Protein AF-A0A7C5DCM6-F1 (afdb_monomer_lite)

Secondary structure (DSSP, 8-state):
---THHHHTSTT-EEEEEETTEEEEEEEEEEEEEE-TT--EEEEEEEEETTS--EEEEEEEE-TT--EEEEEEEEEEEEE--HHHHHHTT-EEBTB--S-TTSSTTSS-EE---TTPPEEEEEEEE-GGG--S-SGGGTEEE-TTS-EEEEEEEE--EEE--TTSPPEEEEEEE-TTSEEEEEEEE---SSS--EEEEEEEEEE-GGGEEEEEETTEEEEEEE---------

pLDDT: mean 70.13, std 15.79, range [35.34, 91.75]

Foldseek 3Di:
DDDCVVAVPDQAAWEWEQDPNDIWIWGFPDKDWDADPQRKIKIKTWTATPVRPFTKIWIWIAGPVRDIWIKIKGFDDKFFDDPVVQVVQQKDFDLDDPVDPPPDSPPAFAWDDDPPKDWDKDKDWDDPVPADPCNVVVQWDADPVGTIITIMTGTQADFDDGPPDDTWRWIWGADPVQKIKIKTWDPPDPDDTIMITIITMGIQDPVQWDFDDDVVHTYTYGYDDDDDDRDD

Structure (mmCIF, N/CA/C/O backbone):
data_AF-A0A7C5DCM6-F1
#
_entry.id   AF-A0A7C5DCM6-F1
#
loop_
_atom_site.group_PDB
_atom_site.id
_atom_site.type_symbol
_atom_site.label_atom_id
_atom_site.label_alt_id
_atom_site.label_comp_id
_atom_site.label_asym_id
_atom_site.label_entity_id
_atom_site.label_seq_id
_atom_site.pdbx_PDB_ins_code
_atom_site.Cartn_x
_atom_site.Cartn_y
_atom_site.Cartn_z
_atom_site.occupancy
_atom_site.B_iso_or_equiv
_atom_site.auth_seq_id
_atom_site.auth_comp_id
_atom_site.auth_asym_id
_atom_site.auth_atom_id
_atom_site.pdbx_PDB_model_num
ATOM 1 N N . MET A 1 1 ? -26.415 -3.438 19.690 1.00 35.62 1 MET A N 1
ATOM 2 C CA . MET A 1 1 ? -25.009 -3.800 19.407 1.00 35.62 1 MET A CA 1
ATOM 3 C C . MET A 1 1 ? -24.319 -2.517 18.954 1.00 35.62 1 MET A C 1
ATOM 5 O O . MET A 1 1 ? -24.823 -1.900 18.026 1.00 35.62 1 MET A O 1
ATOM 9 N N . TYR A 1 2 ? -23.319 -2.015 19.686 1.00 39.25 2 TYR A N 1
ATOM 10 C CA . TYR A 1 2 ? -22.695 -0.717 19.384 1.00 39.25 2 TYR A CA 1
ATOM 11 C C . TYR A 1 2 ? -21.850 -0.814 18.111 1.00 39.25 2 TYR A C 1
ATOM 13 O O . TYR A 1 2 ? -21.078 -1.757 17.980 1.00 39.25 2 TYR A O 1
ATOM 21 N N . ASP A 1 3 ? -22.002 0.151 17.200 1.00 47.22 3 ASP A N 1
ATOM 22 C CA . ASP A 1 3 ? -21.189 0.258 15.988 1.00 47.22 3 ASP A CA 1
ATOM 23 C C . ASP A 1 3 ? -19.863 0.966 16.327 1.00 47.22 3 ASP A C 1
ATOM 25 O O . ASP A 1 3 ? -19.871 2.185 16.544 1.00 47.22 3 ASP A O 1
ATOM 29 N N . PRO A 1 4 ? -18.720 0.254 16.393 1.00 45.78 4 PRO A N 1
ATOM 30 C CA . PRO A 1 4 ? -17.418 0.883 16.605 1.00 45.78 4 PRO A CA 1
ATOM 31 C C . PRO A 1 4 ? -17.088 1.941 15.532 1.00 45.78 4 PRO A C 1
ATOM 33 O O . PRO A 1 4 ? -16.234 2.795 15.767 1.00 45.78 4 PRO A O 1
ATOM 36 N N . LEU A 1 5 ? -17.805 1.987 14.397 1.00 46.25 5 LEU A N 1
ATOM 37 C CA . LEU A 1 5 ? -17.626 3.021 13.373 1.00 46.25 5 LEU A CA 1
ATOM 38 C C . LEU A 1 5 ? -18.246 4.380 13.675 1.00 46.25 5 LEU A C 1
ATOM 40 O O . LEU A 1 5 ? -17.792 5.375 13.104 1.00 46.25 5 LEU A O 1
ATOM 44 N N . GLY A 1 6 ? -19.233 4.466 14.573 1.00 49.69 6 GLY A N 1
ATOM 45 C CA . GLY A 1 6 ? -19.720 5.772 15.034 1.00 49.69 6 GLY A CA 1
ATOM 46 C C . GLY A 1 6 ? -18.595 6.607 15.663 1.00 49.69 6 GLY A C 1
ATOM 47 O O . GLY A 1 6 ? -18.654 7.831 15.661 1.00 49.69 6 GLY A O 1
ATOM 48 N N . LEU A 1 7 ? -17.548 5.929 16.146 1.00 46.78 7 LEU A N 1
ATOM 49 C CA . LEU A 1 7 ? -16.341 6.507 16.730 1.00 46.78 7 LEU A CA 1
ATOM 50 C C . LEU A 1 7 ? -15.216 6.741 15.727 1.00 46.78 7 LEU A C 1
ATOM 52 O O . LEU A 1 7 ? -14.499 7.730 15.826 1.00 46.78 7 LEU A O 1
ATOM 56 N N . ILE A 1 8 ? -15.072 5.841 14.756 1.00 50.75 8 ILE A N 1
ATOM 57 C CA . ILE A 1 8 ? -14.008 5.898 13.749 1.00 50.75 8 ILE A CA 1
ATOM 58 C C . ILE A 1 8 ? -14.270 7.055 12.767 1.00 50.75 8 ILE A C 1
ATOM 60 O O . ILE A 1 8 ? -13.341 7.747 12.367 1.00 50.75 8 ILE A O 1
ATOM 64 N N . ARG A 1 9 ? -15.532 7.400 12.471 1.00 50.25 9 ARG A N 1
ATOM 65 C CA . ARG A 1 9 ? -15.880 8.576 11.639 1.00 50.25 9 ARG A CA 1
ATOM 66 C C . ARG A 1 9 ? -15.619 9.939 12.295 1.00 50.25 9 ARG A C 1
ATOM 68 O O . ARG A 1 9 ? -15.764 10.965 11.631 1.00 50.25 9 ARG A O 1
ATOM 75 N N . ASP A 1 10 ? -15.260 9.974 13.574 1.00 53.88 10 ASP A N 1
ATOM 76 C CA . ASP A 1 10 ? -15.015 11.215 14.300 1.00 53.88 10 ASP A CA 1
ATOM 77 C C . ASP A 1 10 ? -13.555 11.669 14.110 1.00 53.88 10 ASP A C 1
ATOM 79 O O . ASP A 1 10 ? -12.616 10.878 14.215 1.00 53.88 10 ASP A O 1
ATOM 83 N N . LYS A 1 11 ? -13.328 12.979 13.935 1.00 54.69 11 LYS A N 1
ATOM 84 C CA . LYS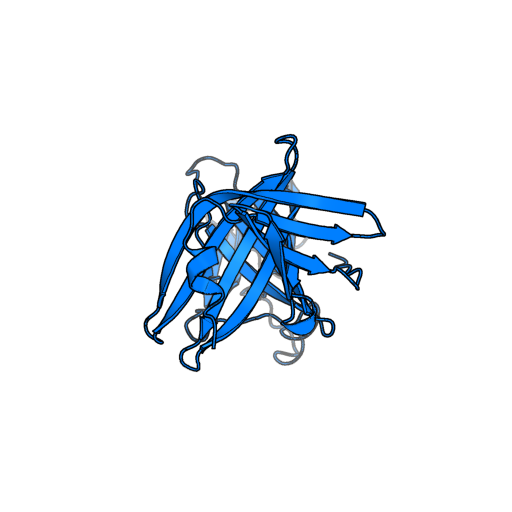 A 1 11 ? -11.984 13.610 13.922 1.00 54.69 11 LYS A CA 1
ATOM 85 C C . LYS A 1 11 ? -11.237 13.459 15.263 1.00 54.69 11 LYS A C 1
ATOM 87 O O . LYS A 1 11 ? -10.188 14.062 15.477 1.00 54.69 11 LYS A O 1
ATOM 92 N N . ARG A 1 12 ? -11.817 12.707 16.197 1.00 61.91 12 ARG A N 1
ATOM 93 C CA . ARG A 1 12 ? -11.358 12.442 17.557 1.00 61.91 12 ARG A CA 1
ATOM 94 C C . ARG A 1 12 ? -10.868 11.008 17.744 1.00 61.91 12 ARG A C 1
ATOM 96 O O . ARG A 1 12 ? -10.628 10.627 18.888 1.00 61.91 12 ARG A O 1
ATOM 103 N N . LEU A 1 13 ? -10.719 10.231 16.665 1.00 70.38 13 LEU A N 1
ATOM 104 C CA . LEU A 1 13 ? -10.113 8.906 16.745 1.00 70.38 13 LEU A CA 1
ATOM 105 C C . LEU A 1 13 ? -8.742 9.007 17.425 1.00 70.38 13 LEU A C 1
ATOM 107 O O . LEU A 1 13 ? -7.852 9.740 16.983 1.00 70.38 13 LEU A O 1
ATOM 111 N N . MET A 1 14 ? -8.602 8.254 18.510 1.00 69.88 14 MET A N 1
ATOM 112 C CA . MET A 1 14 ? -7.337 8.016 19.183 1.00 69.88 14 MET A CA 1
ATOM 113 C C . MET A 1 14 ? -7.108 6.515 19.232 1.00 69.88 14 MET A C 1
ATOM 115 O O . MET A 1 14 ? -7.977 5.767 19.693 1.00 69.88 14 MET A O 1
ATOM 119 N N . LEU A 1 15 ? -5.940 6.110 18.753 1.00 75.44 15 LEU A N 1
ATOM 120 C CA . LEU A 1 15 ? -5.483 4.734 18.748 1.00 75.44 15 LEU A CA 1
ATOM 121 C C . LEU A 1 15 ? -4.367 4.605 19.775 1.00 75.44 15 LEU A C 1
ATOM 123 O O . LEU A 1 15 ? -3.363 5.306 19.694 1.00 75.44 15 LEU A O 1
ATOM 127 N N . LYS A 1 16 ? -4.540 3.718 20.749 1.00 76.44 16 LYS A N 1
ATOM 128 C CA . LYS A 1 16 ? -3.482 3.381 21.702 1.00 76.44 16 LYS A CA 1
ATOM 129 C C . LYS A 1 16 ? -2.899 2.027 21.322 1.00 76.44 16 LYS A C 1
ATOM 131 O O . LYS A 1 16 ? -3.617 1.030 21.382 1.00 76.44 16 LYS A O 1
ATOM 136 N N . LEU A 1 17 ? -1.626 2.019 20.946 1.00 72.81 17 LEU A N 1
ATOM 137 C CA . LEU A 1 17 ? -0.862 0.835 20.578 1.00 72.81 17 LEU A CA 1
ATOM 138 C C . LEU A 1 17 ? 0.096 0.479 21.713 1.00 72.81 17 LEU A C 1
ATOM 140 O O . LEU A 1 17 ? 0.910 1.300 22.131 1.00 72.81 17 LEU A O 1
ATOM 144 N N . CYS A 1 18 ? -0.005 -0.742 22.234 1.00 66.38 18 CYS A N 1
ATOM 145 C CA . CYS A 1 18 ? 0.891 -1.227 23.286 1.00 66.38 18 CYS A CA 1
ATOM 146 C C . CYS A 1 18 ? 1.937 -2.173 22.693 1.00 66.38 18 CYS A C 1
ATOM 148 O O . CYS A 1 18 ? 1.557 -3.291 22.370 1.00 66.38 18 CYS A O 1
ATOM 150 N N . ARG A 1 19 ? 3.209 -1.768 22.568 1.00 65.31 19 ARG A N 1
ATOM 151 C CA . ARG A 1 19 ? 4.315 -2.546 21.971 1.00 65.31 19 ARG A CA 1
ATOM 152 C C . ARG A 1 19 ? 5.425 -2.750 23.003 1.00 65.31 19 ARG A C 1
ATOM 154 O O . ARG A 1 19 ? 5.878 -1.789 23.601 1.00 65.31 19 ARG A O 1
ATOM 161 N N . ARG A 1 20 ? 5.876 -3.995 23.218 1.00 64.69 20 ARG A N 1
ATOM 162 C CA . ARG A 1 20 ? 7.005 -4.326 24.126 1.00 64.69 20 ARG A CA 1
ATOM 163 C C . ARG A 1 20 ? 6.887 -3.744 25.551 1.00 64.69 20 ARG A C 1
ATOM 165 O O . ARG A 1 20 ? 7.888 -3.475 26.199 1.00 64.69 20 ARG A O 1
ATOM 172 N N . GLY A 1 21 ? 5.664 -3.565 26.051 1.00 65.31 21 GLY A N 1
ATOM 173 C CA . GLY A 1 21 ? 5.406 -2.957 27.364 1.00 65.31 21 GLY A CA 1
ATOM 174 C C . GLY A 1 21 ? 5.306 -1.427 27.350 1.00 65.31 21 GLY A C 1
ATOM 175 O O . GLY A 1 21 ? 4.847 -0.848 28.331 1.00 65.31 21 GLY A O 1
ATOM 176 N N . GLU A 1 22 ? 5.632 -0.780 26.233 1.00 70.88 22 GLU A N 1
ATOM 177 C CA . GLU A 1 22 ? 5.428 0.648 26.016 1.00 70.88 22 GLU A CA 1
ATOM 178 C C . GLU A 1 22 ? 4.070 0.908 25.366 1.00 70.88 22 GLU A C 1
ATOM 180 O O . GLU A 1 22 ? 3.509 0.079 24.647 1.00 70.88 22 GLU A O 1
ATOM 185 N N . SER A 1 23 ? 3.497 2.068 25.662 1.00 74.06 23 SER A N 1
ATOM 186 C CA . SER A 1 23 ? 2.180 2.458 25.183 1.00 74.06 23 SER A CA 1
ATOM 187 C C . SER A 1 23 ? 2.282 3.762 24.410 1.00 74.06 23 SER A C 1
ATOM 189 O O . SER A 1 23 ? 2.394 4.829 25.012 1.00 74.06 23 SER A O 1
ATOM 191 N N . HIS A 1 24 ? 2.093 3.686 23.101 1.00 79.69 24 HIS A N 1
ATOM 192 C CA . HIS A 1 24 ? 2.054 4.843 22.220 1.00 79.69 24 HIS A CA 1
ATOM 193 C C . HIS A 1 24 ? 0.603 5.216 21.935 1.00 79.69 24 HIS A C 1
ATOM 195 O O . HIS A 1 24 ? -0.237 4.360 21.654 1.00 79.69 24 HIS A O 1
ATOM 201 N N . THR A 1 25 ? 0.282 6.501 22.049 1.00 82.31 25 THR A N 1
ATOM 202 C CA . THR A 1 25 ? -1.051 7.012 21.715 1.00 82.31 25 THR A CA 1
ATOM 203 C C . THR A 1 25 ? -0.945 7.876 20.477 1.00 82.31 25 THR A C 1
ATOM 205 O O . THR A 1 25 ? -0.226 8.871 20.479 1.00 82.31 25 THR A O 1
ATOM 208 N N . TYR A 1 26 ? -1.715 7.518 19.463 1.00 84.25 26 TYR A N 1
ATOM 209 C CA . TYR A 1 26 ? -1.811 8.230 18.207 1.00 84.25 26 TYR A CA 1
ATOM 210 C C . TYR A 1 26 ? -3.167 8.909 18.091 1.00 84.25 26 TYR A C 1
ATOM 212 O O . TYR A 1 26 ? -4.194 8.389 18.538 1.00 84.25 26 TYR A O 1
ATOM 220 N N . LYS A 1 27 ? -3.175 10.077 17.464 1.00 84.81 27 LYS A N 1
ATOM 221 C CA . LYS A 1 27 ? -4.366 10.859 17.166 1.00 84.81 27 LYS A CA 1
ATOM 222 C C . LYS A 1 27 ? -4.510 10.982 15.657 1.00 84.81 27 LYS A C 1
ATOM 224 O O . LYS A 1 27 ? -3.545 11.280 14.961 1.00 84.81 27 LYS A O 1
ATOM 229 N N . ALA A 1 28 ? -5.729 10.811 15.157 1.00 83.94 28 ALA A N 1
ATOM 230 C CA . ALA A 1 28 ? -6.003 11.057 13.750 1.00 83.94 28 ALA A CA 1
ATOM 231 C C . ALA A 1 28 ? -5.769 12.532 13.391 1.00 83.94 28 ALA A C 1
ATOM 233 O O . ALA A 1 28 ? -6.385 13.432 13.971 1.00 83.94 28 ALA A O 1
ATOM 234 N N . VAL A 1 29 ? -4.900 12.764 12.406 1.00 86.12 29 VAL A N 1
ATOM 235 C CA . VAL A 1 29 ? -4.637 14.091 11.823 1.00 86.12 29 VAL A CA 1
ATOM 236 C C . VAL A 1 29 ? -5.365 14.288 10.495 1.00 86.12 29 VAL A C 1
ATOM 238 O O . VAL A 1 29 ? -5.603 15.422 10.076 1.00 86.12 29 VAL A O 1
ATOM 241 N N . GLY A 1 30 ? -5.833 13.197 9.888 1.00 83.56 30 GLY A N 1
ATOM 242 C CA . GLY A 1 30 ? -6.846 13.232 8.846 1.00 83.56 30 GLY A CA 1
ATOM 243 C C . GLY A 1 30 ? -7.246 11.847 8.363 1.00 83.56 30 GLY A C 1
ATOM 244 O O . GLY A 1 30 ? -6.780 10.837 8.882 1.00 83.56 30 GLY A O 1
ATOM 245 N N . HIS A 1 31 ? -8.170 11.812 7.406 1.00 85.81 31 HIS A N 1
ATOM 246 C CA . HIS A 1 31 ? -8.682 10.566 6.852 1.00 85.81 31 HIS A CA 1
ATOM 247 C C . HIS A 1 31 ? -9.121 10.709 5.394 1.00 85.81 31 HIS A C 1
ATOM 249 O O . HIS A 1 31 ? -9.332 11.821 4.894 1.00 85.81 31 HIS A O 1
ATOM 255 N N . THR A 1 32 ? -9.278 9.568 4.733 1.00 85.25 32 THR A N 1
ATOM 256 C CA . THR A 1 32 ? -9.945 9.398 3.442 1.00 85.25 32 THR A CA 1
ATOM 257 C C . THR A 1 32 ? -11.000 8.300 3.568 1.00 85.25 32 THR A C 1
ATOM 259 O O . THR A 1 32 ? -10.900 7.404 4.407 1.00 85.25 32 THR A O 1
ATOM 262 N N . PHE A 1 33 ? -12.046 8.390 2.751 1.00 85.31 33 PHE A N 1
ATOM 263 C CA . PHE A 1 33 ? -13.129 7.415 2.714 1.00 85.31 33 PHE A CA 1
ATOM 264 C C . PHE A 1 33 ? -13.351 6.968 1.274 1.00 85.31 33 PHE A C 1
ATOM 266 O O . PHE A 1 33 ? -13.384 7.793 0.359 1.00 85.31 33 PHE A O 1
ATOM 273 N N . THR A 1 34 ? -13.503 5.665 1.075 1.00 84.25 34 THR A N 1
ATOM 274 C CA . THR A 1 34 ? -13.781 5.064 -0.228 1.00 84.25 34 THR A CA 1
ATOM 275 C C . THR A 1 34 ? -14.802 3.947 -0.050 1.00 84.25 34 THR A C 1
ATOM 277 O O . THR A 1 34 ? -14.838 3.268 0.974 1.00 84.25 34 THR A O 1
ATOM 280 N N . THR A 1 35 ? -15.678 3.768 -1.028 1.00 81.88 35 THR A N 1
ATOM 281 C CA . THR A 1 35 ? -16.575 2.611 -1.108 1.00 81.88 35 THR A CA 1
ATOM 282 C C . THR A 1 35 ? -16.396 2.018 -2.489 1.00 81.88 35 THR A C 1
ATOM 284 O O . THR A 1 35 ? -16.439 2.767 -3.465 1.00 81.88 35 THR A O 1
ATOM 287 N N . ASP A 1 36 ? -16.127 0.720 -2.563 1.00 78.00 36 ASP A N 1
ATOM 288 C CA . ASP A 1 36 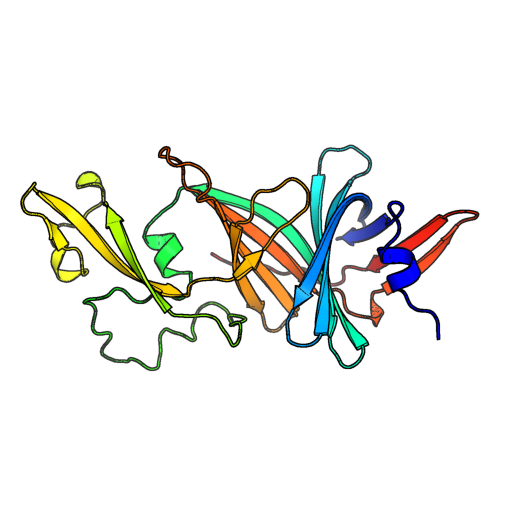? -15.997 0.036 -3.847 1.00 78.00 36 ASP A CA 1
ATOM 289 C C . ASP A 1 36 ? -17.342 -0.527 -4.339 1.00 78.00 36 ASP A C 1
ATOM 291 O O . ASP A 1 36 ? -18.382 -0.411 -3.682 1.00 78.00 36 ASP A O 1
ATOM 295 N N . SER A 1 37 ? -17.319 -1.121 -5.531 1.00 71.75 37 SER A N 1
ATOM 296 C CA . SER A 1 37 ? -18.483 -1.715 -6.195 1.00 71.75 37 SER A CA 1
ATOM 297 C C . SER A 1 37 ? -19.107 -2.880 -5.418 1.00 71.75 37 SER A C 1
ATOM 299 O O . SER A 1 37 ? -20.292 -3.154 -5.595 1.00 71.75 37 SER A O 1
ATOM 301 N N . SER A 1 38 ? -18.356 -3.527 -4.520 1.00 75.56 38 SER A N 1
ATOM 302 C CA . SER A 1 38 ? -18.833 -4.628 -3.671 1.00 75.56 38 SER A CA 1
ATOM 303 C C . SER A 1 38 ? -19.550 -4.145 -2.401 1.00 75.56 38 SER A C 1
ATOM 305 O O . SER A 1 38 ? -19.908 -4.941 -1.535 1.00 75.56 38 SER A O 1
ATOM 307 N N . SER A 1 39 ? -19.777 -2.830 -2.274 1.00 78.25 39 SER A N 1
ATOM 308 C CA . SER A 1 39 ? -20.236 -2.170 -1.043 1.00 78.25 39 SER A CA 1
ATOM 309 C C . SER A 1 39 ? -19.260 -2.292 0.132 1.00 78.25 39 SER A C 1
ATOM 311 O O . SER A 1 39 ? -19.623 -1.945 1.262 1.00 78.25 39 SER A O 1
ATOM 313 N N . THR A 1 40 ? -18.018 -2.712 -0.122 1.00 83.19 40 THR A N 1
ATOM 314 C CA . THR A 1 40 ? -16.959 -2.697 0.883 1.00 83.19 40 THR A CA 1
ATOM 315 C C . THR A 1 40 ? -16.578 -1.250 1.156 1.00 83.19 40 THR A C 1
ATOM 317 O O . THR A 1 40 ? -16.293 -0.458 0.252 1.00 83.19 40 THR A O 1
ATOM 320 N N . ARG A 1 41 ? -16.618 -0.873 2.435 1.00 85.94 41 ARG A N 1
ATOM 321 C CA . ARG A 1 41 ? -16.313 0.485 2.893 1.00 85.94 41 ARG A CA 1
ATOM 322 C C . ARG A 1 41 ? -14.916 0.504 3.472 1.00 85.94 41 ARG A C 1
ATOM 324 O O . ARG A 1 41 ? -14.631 -0.219 4.421 1.00 85.94 41 ARG A O 1
ATOM 331 N N . ILE A 1 42 ? -14.077 1.379 2.942 1.00 87.31 42 ILE A N 1
ATOM 332 C CA . ILE A 1 42 ? -12.690 1.527 3.361 1.00 87.31 42 ILE A CA 1
ATOM 333 C C . ILE A 1 42 ? -12.513 2.935 3.911 1.00 87.31 42 ILE A C 1
ATOM 335 O O . ILE A 1 42 ? -12.836 3.923 3.249 1.00 87.31 42 ILE A O 1
ATOM 339 N N . THR A 1 43 ? -12.001 3.034 5.133 1.00 86.94 43 THR A N 1
ATOM 340 C CA . THR A 1 43 ? -11.616 4.314 5.731 1.00 86.94 43 THR A CA 1
ATOM 341 C C . THR A 1 43 ? -10.155 4.250 6.128 1.00 86.94 43 THR A C 1
ATOM 343 O O . THR A 1 43 ? -9.751 3.321 6.822 1.00 86.94 43 THR A O 1
ATOM 346 N N . ARG A 1 44 ? -9.362 5.217 5.671 1.00 89.06 44 ARG A N 1
ATOM 347 C CA . ARG A 1 44 ? -7.926 5.283 5.948 1.00 89.06 44 ARG A CA 1
ATOM 348 C C . ARG A 1 44 ? -7.619 6.530 6.749 1.00 89.06 44 ARG A C 1
ATOM 350 O O . ARG A 1 44 ? -8.135 7.595 6.415 1.00 89.06 44 ARG A O 1
ATOM 357 N N . TYR A 1 45 ? -6.794 6.407 7.774 1.00 87.31 45 TYR A N 1
ATOM 358 C CA . TYR A 1 45 ? -6.399 7.491 8.662 1.00 87.31 45 TYR A CA 1
ATOM 359 C C . TYR A 1 45 ? -4.892 7.625 8.669 1.00 87.31 45 TYR A C 1
ATOM 361 O O . TYR A 1 45 ? -4.213 6.625 8.867 1.00 87.31 45 TYR A O 1
ATOM 369 N N . SER A 1 46 ? -4.422 8.865 8.600 1.00 90.06 46 SER A N 1
ATOM 370 C CA . SER A 1 46 ? -3.057 9.191 9.001 1.00 90.06 46 SER A CA 1
ATOM 371 C C . SER A 1 46 ? -3.109 9.575 10.475 1.00 90.06 46 SER A C 1
ATOM 373 O O . SER A 1 46 ? -3.878 10.465 10.879 1.00 90.06 46 SER A O 1
ATOM 375 N N . LEU A 1 47 ? -2.367 8.839 11.295 1.00 88.44 47 LEU A N 1
ATOM 376 C CA . LEU A 1 47 ? -2.324 8.998 12.738 1.00 88.44 47 LEU A CA 1
ATOM 377 C C . LEU A 1 47 ? -0.944 9.499 13.143 1.00 88.44 47 LEU A C 1
ATOM 379 O O . LEU A 1 47 ? 0.063 8.945 12.723 1.00 88.44 47 LEU A O 1
ATOM 383 N N . GLN A 1 48 ? -0.910 10.507 14.003 1.00 89.56 48 GLN A N 1
ATOM 384 C CA . GLN A 1 48 ? 0.326 11.076 14.522 1.00 89.56 48 GLN A CA 1
ATOM 385 C C . GLN A 1 48 ? 0.404 10.831 16.026 1.00 89.56 48 GLN A C 1
ATOM 387 O O . GLN A 1 48 ? -0.620 10.909 16.717 1.00 89.56 48 GLN A O 1
ATOM 392 N N . ASP A 1 49 ? 1.585 10.500 16.538 1.00 87.75 49 ASP A N 1
ATOM 393 C CA . ASP A 1 49 ? 1.794 10.378 17.978 1.00 87.75 49 ASP A CA 1
ATOM 394 C C . ASP A 1 49 ? 1.632 11.732 18.703 1.00 87.75 49 ASP A C 1
ATOM 396 O O . ASP A 1 49 ? 1.417 12.784 18.097 1.00 87.75 49 ASP A O 1
ATOM 400 N N . GLN A 1 50 ? 1.670 11.714 20.037 1.00 80.44 50 GLN A N 1
ATOM 401 C CA . GLN A 1 50 ? 1.471 12.931 20.837 1.00 80.44 50 GLN A CA 1
ATOM 402 C C . GLN A 1 50 ? 2.589 13.967 20.668 1.00 80.44 50 GLN A C 1
ATOM 404 O O . GLN A 1 50 ? 2.334 15.152 20.886 1.00 80.44 50 GLN A O 1
ATOM 409 N N . ASN A 1 51 ? 3.788 13.528 20.282 1.00 82.94 51 ASN A N 1
ATOM 410 C CA . ASN A 1 51 ? 4.960 14.388 20.134 1.00 82.94 51 ASN A CA 1
ATOM 411 C C . ASN A 1 51 ? 5.086 14.956 18.713 1.00 82.94 51 ASN A C 1
ATOM 413 O O . ASN A 1 51 ? 5.824 15.913 18.499 1.00 82.94 51 ASN A O 1
ATOM 417 N N . GLY A 1 52 ? 4.337 14.412 17.752 1.00 81.25 52 GLY A N 1
ATOM 418 C CA . GLY A 1 52 ? 4.408 14.794 16.350 1.00 81.25 52 GLY A CA 1
ATOM 419 C C . GLY A 1 52 ? 5.505 14.079 15.558 1.00 81.25 52 GLY A C 1
ATOM 420 O O . GLY A 1 52 ? 5.658 14.363 14.372 1.00 81.25 52 GLY A O 1
ATOM 421 N N . GLU A 1 53 ? 6.257 13.183 16.195 1.00 83.12 53 GLU A N 1
ATOM 422 C CA . GLU A 1 53 ? 7.491 12.600 15.659 1.00 83.12 53 GLU A CA 1
ATOM 423 C C . GLU A 1 53 ? 7.216 11.375 14.791 1.00 83.12 53 GLU A C 1
ATOM 425 O O . GLU A 1 53 ? 7.884 11.176 13.780 1.00 83.12 53 GLU A O 1
ATOM 430 N N . ASN A 1 54 ? 6.205 10.582 15.155 1.00 84.25 54 ASN A N 1
ATOM 431 C CA . ASN A 1 54 ? 5.874 9.348 14.454 1.00 84.25 54 ASN A CA 1
ATOM 432 C C . ASN A 1 54 ? 4.502 9.438 13.788 1.00 84.25 54 ASN A C 1
ATOM 434 O O . ASN A 1 54 ? 3.500 9.780 14.426 1.00 84.25 54 ASN A O 1
ATOM 438 N N . GLU A 1 55 ? 4.459 9.063 12.511 1.00 88.88 55 GLU A N 1
ATOM 439 C CA . GLU A 1 55 ? 3.236 8.924 11.728 1.00 88.88 55 GLU A CA 1
ATOM 440 C C . GLU A 1 55 ? 3.033 7.457 11.350 1.00 88.88 55 GLU A C 1
ATOM 442 O O . GLU A 1 55 ? 3.943 6.795 10.852 1.00 88.88 55 GLU A O 1
ATOM 447 N N . ILE A 1 56 ? 1.824 6.955 11.582 1.00 90.62 56 ILE A N 1
ATOM 448 C CA . ILE A 1 56 ? 1.395 5.635 11.128 1.00 90.62 56 ILE A CA 1
ATOM 449 C C . ILE A 1 56 ? 0.108 5.772 10.330 1.00 90.62 56 ILE A C 1
ATOM 451 O O . ILE A 1 56 ? -0.719 6.653 10.583 1.00 90.62 56 ILE A O 1
ATOM 455 N N . GLU A 1 57 ? -0.096 4.852 9.403 1.00 91.75 57 GLU A N 1
ATOM 456 C CA . GLU A 1 57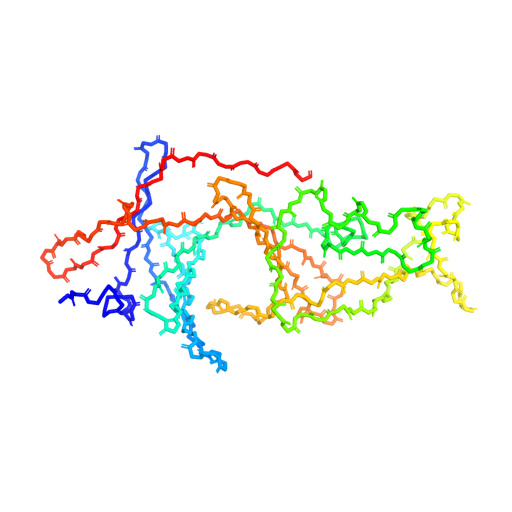 ? -1.342 4.749 8.661 1.00 91.75 57 GLU A CA 1
ATOM 457 C C . GLU A 1 57 ? -2.238 3.673 9.279 1.00 91.75 57 GLU A C 1
ATOM 459 O O . GLU A 1 57 ? -1.772 2.635 9.746 1.00 91.75 57 GLU A O 1
ATOM 464 N N . LEU A 1 58 ? -3.547 3.908 9.286 1.00 88.88 58 LEU A N 1
ATOM 465 C CA . LEU A 1 58 ? -4.557 2.960 9.750 1.00 88.88 58 LEU A CA 1
ATOM 466 C C . LEU A 1 58 ? -5.604 2.771 8.657 1.00 88.88 58 LEU A C 1
ATOM 468 O O . LEU A 1 58 ? -6.280 3.721 8.273 1.00 88.88 58 LEU A O 1
ATOM 472 N N . GLU A 1 59 ? -5.798 1.540 8.203 1.00 89.38 59 GLU A N 1
ATOM 473 C CA . GLU A 1 59 ? -6.860 1.151 7.283 1.00 89.38 59 GLU A CA 1
ATOM 474 C C . GLU A 1 59 ? -7.934 0.354 8.028 1.00 89.38 59 GLU A C 1
ATOM 476 O O . GLU A 1 59 ? -7.653 -0.619 8.724 1.00 89.38 59 GLU A O 1
ATOM 481 N N . VAL A 1 60 ? -9.187 0.779 7.878 1.00 87.12 60 VAL A N 1
ATOM 482 C CA . VAL A 1 60 ? -10.370 0.100 8.404 1.00 87.12 60 VAL A CA 1
ATOM 483 C C . VAL A 1 60 ? -11.240 -0.299 7.221 1.00 87.12 60 VAL A C 1
ATOM 485 O O . VAL A 1 60 ? -11.853 0.556 6.574 1.00 87.12 60 VAL A O 1
ATOM 488 N N . VAL A 1 61 ? -11.297 -1.598 6.951 1.00 86.62 61 VAL A N 1
ATOM 489 C CA . VAL A 1 61 ? -12.131 -2.205 5.914 1.00 86.62 61 VAL A CA 1
ATOM 490 C C . VAL A 1 61 ? -13.350 -2.833 6.572 1.00 86.62 61 VAL A C 1
ATOM 492 O O . VAL A 1 61 ? -13.233 -3.589 7.537 1.00 86.62 61 VAL A O 1
ATOM 495 N N . LYS A 1 62 ? -14.530 -2.517 6.045 1.00 84.06 62 LYS A N 1
ATOM 496 C CA . LYS A 1 62 ? -15.789 -3.159 6.403 1.00 84.06 62 LYS A CA 1
ATOM 497 C C . LYS A 1 62 ? -16.366 -3.840 5.172 1.00 84.06 62 LYS A C 1
ATOM 499 O O . LYS A 1 62 ? -16.701 -3.144 4.212 1.00 84.06 62 LYS A O 1
ATOM 504 N N . ASP A 1 63 ? -16.485 -5.159 5.222 1.00 82.56 63 ASP A N 1
ATOM 505 C CA . ASP A 1 63 ? -17.070 -5.941 4.133 1.00 82.56 63 ASP A CA 1
ATOM 506 C C . ASP A 1 63 ? -18.608 -5.801 4.084 1.00 82.56 63 ASP A C 1
ATOM 508 O O . ASP A 1 63 ? -19.243 -5.166 4.939 1.00 82.56 63 ASP A O 1
ATOM 512 N N . SER A 1 64 ? -19.223 -6.406 3.068 1.00 80.50 64 SER A N 1
ATOM 513 C CA . SER A 1 64 ? -20.679 -6.417 2.880 1.00 80.50 64 SER A CA 1
ATOM 514 C C . SER A 1 64 ? -21.436 -7.182 3.978 1.00 80.50 64 SER A C 1
ATOM 516 O O . SER A 1 64 ? -22.599 -6.876 4.250 1.00 80.50 64 SER A O 1
ATOM 518 N N . ALA A 1 65 ? -20.774 -8.121 4.662 1.00 81.81 65 ALA A N 1
ATOM 519 C CA . ALA A 1 65 ? -21.307 -8.871 5.797 1.00 81.81 65 ALA A CA 1
ATOM 520 C C . ALA A 1 65 ? -21.184 -8.117 7.138 1.00 81.81 65 ALA A C 1
ATOM 522 O O . ALA A 1 65 ? -21.690 -8.582 8.159 1.00 81.81 65 ALA A O 1
ATOM 523 N N . ASN A 1 66 ? -20.608 -6.911 7.136 1.00 74.25 66 ASN A N 1
ATOM 524 C CA . ASN A 1 66 ? -20.284 -6.103 8.312 1.00 74.25 66 ASN A CA 1
ATOM 525 C C . ASN A 1 66 ? -19.173 -6.675 9.208 1.00 74.25 66 ASN A C 1
ATOM 527 O O . ASN A 1 66 ? -19.070 -6.264 10.369 1.00 74.25 66 ASN A O 1
ATOM 531 N N . ASN A 1 67 ? -18.324 -7.559 8.686 1.00 78.56 67 ASN A N 1
ATOM 532 C CA . ASN A 1 67 ? -17.060 -7.888 9.331 1.00 78.56 67 ASN A CA 1
ATOM 533 C C . ASN A 1 67 ? -16.071 -6.734 9.161 1.00 78.56 67 ASN A C 1
ATOM 535 O O . ASN A 1 67 ? -16.158 -5.931 8.228 1.00 78.56 67 ASN A O 1
ATOM 539 N N . PHE A 1 68 ? -15.131 -6.653 10.097 1.00 76.62 68 PHE A N 1
ATOM 540 C CA . PHE A 1 68 ? -14.136 -5.595 10.155 1.00 76.62 68 PHE A CA 1
ATOM 541 C C . PHE A 1 68 ? -12.737 -6.174 10.031 1.00 76.62 68 PHE A C 1
ATOM 543 O O . PHE A 1 68 ? -12.379 -7.091 10.768 1.00 76.62 68 PHE A O 1
ATOM 550 N N . HIS A 1 69 ? -11.937 -5.556 9.171 1.00 84.19 69 HIS A N 1
ATOM 551 C CA . HIS A 1 69 ? -10.501 -5.769 9.096 1.00 84.19 69 HIS A CA 1
ATOM 552 C C . HIS A 1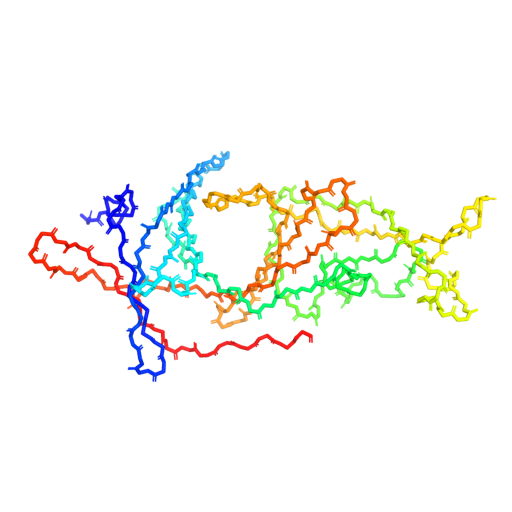 69 ? -9.815 -4.436 9.374 1.00 84.19 69 HIS A C 1
ATOM 554 O O . HIS A 1 69 ? -10.071 -3.440 8.697 1.00 84.19 69 HIS A O 1
ATOM 560 N N . ILE A 1 70 ? -8.984 -4.404 10.411 1.00 85.69 70 ILE A N 1
ATOM 561 C CA . ILE A 1 70 ? -8.270 -3.204 10.840 1.00 85.69 70 ILE A CA 1
ATOM 562 C C . ILE A 1 70 ? -6.783 -3.488 10.694 1.00 85.69 70 ILE A C 1
ATOM 564 O O . ILE A 1 70 ? -6.299 -4.456 11.274 1.00 85.69 70 ILE A O 1
ATOM 568 N N . CYS A 1 71 ? -6.068 -2.660 9.940 1.00 88.38 71 CYS A N 1
ATOM 569 C CA . CYS A 1 71 ? -4.631 -2.803 9.733 1.00 88.38 71 CYS A CA 1
ATOM 570 C C . CYS A 1 71 ? -3.915 -1.482 10.003 1.00 88.38 71 CYS A C 1
ATOM 572 O O . CYS A 1 71 ? -4.347 -0.436 9.528 1.00 88.38 71 CYS A O 1
ATOM 574 N N . THR A 1 72 ? -2.815 -1.527 10.749 1.00 89.69 72 THR A N 1
ATOM 575 C CA . THR A 1 72 ? -1.874 -0.402 10.869 1.00 89.69 72 THR A CA 1
ATOM 576 C C . THR A 1 72 ? -0.697 -0.611 9.933 1.00 89.69 72 THR A C 1
ATOM 578 O O . THR A 1 72 ? -0.327 -1.764 9.738 1.00 89.69 72 THR A O 1
ATOM 581 N N . TYR A 1 73 ? -0.084 0.460 9.431 1.00 90.56 73 TYR A N 1
ATOM 582 C CA . TYR A 1 73 ? 1.139 0.445 8.628 1.00 90.56 73 TYR A CA 1
ATOM 583 C C . TYR A 1 73 ? 2.122 1.501 9.147 1.00 90.56 73 TYR A C 1
ATOM 585 O O . TYR A 1 73 ? 1.769 2.671 9.298 1.00 90.56 73 TYR A O 1
ATOM 593 N N . GLU A 1 74 ? 3.353 1.081 9.413 1.00 90.19 74 GLU A N 1
ATOM 594 C CA . GLU A 1 74 ? 4.471 1.910 9.867 1.00 90.19 74 GLU A CA 1
ATOM 595 C C . GLU A 1 74 ? 5.544 1.906 8.775 1.00 90.19 74 GLU A C 1
ATOM 597 O O . GLU A 1 74 ? 5.919 0.838 8.287 1.00 90.19 74 GLU A O 1
ATOM 602 N N . LEU A 1 75 ? 6.012 3.086 8.358 1.00 90.56 75 LEU A N 1
ATOM 603 C CA . LEU A 1 75 ? 7.090 3.189 7.375 1.00 90.56 75 LEU A CA 1
ATOM 604 C C . LEU A 1 75 ? 8.378 2.655 8.006 1.00 90.56 75 LEU A C 1
ATOM 606 O O . LEU A 1 75 ? 8.818 3.176 9.028 1.00 90.56 75 LEU A O 1
ATOM 610 N N . ILE A 1 76 ? 8.984 1.640 7.393 1.00 88.94 76 ILE A N 1
ATOM 611 C CA . ILE A 1 76 ? 10.243 1.061 7.880 1.00 88.94 76 ILE A CA 1
ATOM 612 C C . ILE A 1 76 ? 11.428 1.417 6.991 1.00 88.94 76 ILE A C 1
ATOM 614 O O . ILE A 1 76 ? 12.560 1.440 7.466 1.00 88.94 76 ILE A O 1
ATOM 618 N N . GLU A 1 77 ? 11.184 1.684 5.707 1.00 88.81 77 GLU A N 1
ATOM 619 C CA . GLU A 1 77 ? 12.261 1.895 4.751 1.00 88.81 77 GLU A CA 1
ATOM 620 C C . GLU A 1 77 ? 11.790 2.696 3.533 1.00 88.81 77 GLU A C 1
ATOM 622 O O . GLU A 1 77 ? 10.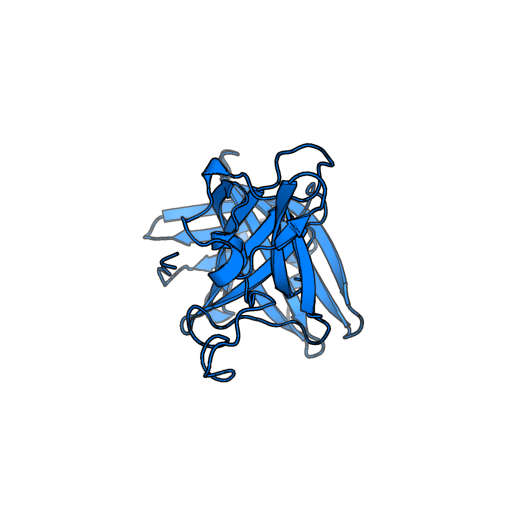686 2.498 3.021 1.00 88.81 77 GLU A O 1
ATOM 627 N N . MET A 1 78 ? 12.660 3.581 3.048 1.00 88.44 78 MET A N 1
ATOM 628 C CA . MET A 1 78 ? 12.558 4.179 1.720 1.00 88.44 78 MET A CA 1
ATOM 629 C C . MET A 1 78 ? 13.705 3.629 0.882 1.00 88.44 78 MET A C 1
ATOM 631 O O . MET A 1 78 ? 14.859 3.697 1.303 1.00 88.44 78 MET A O 1
ATOM 635 N N . ARG A 1 79 ? 13.389 3.075 -0.287 1.00 82.19 79 ARG A N 1
ATOM 636 C CA . ARG A 1 79 ? 14.385 2.559 -1.225 1.00 82.19 79 ARG A CA 1
ATOM 637 C C . ARG A 1 79 ? 14.273 3.262 -2.553 1.00 82.19 79 ARG A C 1
ATOM 639 O O . ARG A 1 79 ? 13.173 3.416 -3.084 1.00 82.19 79 ARG A O 1
ATOM 646 N N . ASP A 1 80 ? 15.422 3.588 -3.121 1.00 79.19 80 ASP A N 1
ATOM 647 C CA . ASP A 1 80 ? 15.481 4.023 -4.503 1.00 79.19 80 ASP A CA 1
ATOM 648 C C . ASP A 1 80 ? 14.876 2.961 -5.413 1.00 79.19 80 ASP A C 1
ATOM 650 O O . ASP A 1 80 ? 14.894 1.749 -5.150 1.00 79.19 80 ASP A O 1
ATOM 654 N N . PHE A 1 81 ? 14.299 3.442 -6.502 1.00 72.50 81 PHE A N 1
ATOM 655 C CA . PHE A 1 81 ? 13.780 2.564 -7.520 1.00 72.50 81 PHE A CA 1
ATOM 656 C C . PHE A 1 81 ? 14.902 1.676 -8.076 1.00 72.50 81 PHE A C 1
ATOM 658 O O . PHE A 1 81 ? 15.901 2.165 -8.594 1.00 72.50 81 PHE A O 1
ATOM 665 N N . SER A 1 82 ? 14.718 0.356 -7.996 1.00 66.06 82 SER A N 1
ATOM 666 C CA . SER A 1 82 ? 15.639 -0.623 -8.574 1.00 66.06 82 SER A CA 1
ATOM 667 C C . SER A 1 82 ? 14.887 -1.751 -9.274 1.00 66.06 82 SER A C 1
ATOM 669 O O . SER A 1 82 ? 13.797 -2.167 -8.865 1.00 66.06 82 SER A O 1
ATOM 671 N N . SER A 1 83 ? 15.502 -2.273 -10.333 1.00 60.25 83 SER A N 1
ATOM 672 C CA . SER A 1 83 ? 15.039 -3.442 -11.090 1.00 60.25 83 SER A CA 1
ATOM 673 C C . SER A 1 83 ? 14.858 -4.678 -10.199 1.00 60.25 83 SER A C 1
ATOM 675 O O . SER A 1 83 ? 13.880 -5.414 -10.341 1.00 60.25 83 SER A O 1
ATOM 677 N N . THR A 1 84 ? 15.751 -4.874 -9.227 1.00 58.84 84 THR A N 1
ATOM 678 C CA . THR A 1 84 ? 15.675 -5.962 -8.244 1.00 58.84 84 THR A CA 1
ATOM 679 C C . THR A 1 84 ? 14.450 -5.831 -7.342 1.00 58.84 84 THR A C 1
ATOM 681 O O . THR A 1 84 ? 13.743 -6.814 -7.137 1.00 58.84 84 THR A O 1
ATOM 684 N N . LEU A 1 85 ? 14.127 -4.632 -6.845 1.00 64.44 85 LEU A N 1
ATOM 685 C CA . LEU A 1 85 ? 12.933 -4.440 -6.015 1.00 64.44 85 LEU A CA 1
ATOM 686 C C . LEU A 1 85 ? 11.642 -4.655 -6.813 1.00 64.44 85 LEU A C 1
ATOM 688 O O . LEU A 1 85 ? 10.689 -5.243 -6.305 1.00 64.44 85 LEU A O 1
ATOM 692 N N . LEU A 1 86 ? 11.634 -4.281 -8.094 1.00 62.31 86 LEU A N 1
ATOM 693 C CA . LEU A 1 86 ? 10.539 -4.644 -8.986 1.00 62.31 86 LEU A CA 1
ATOM 694 C C . LEU A 1 86 ? 10.400 -6.159 -9.137 1.00 62.31 86 LEU A C 1
ATOM 696 O O . LEU A 1 86 ? 9.272 -6.633 -9.138 1.00 62.31 86 LEU A O 1
ATOM 700 N N . SER A 1 87 ? 11.491 -6.932 -9.206 1.00 56.16 87 SER A N 1
ATOM 701 C CA . SER A 1 87 ? 11.427 -8.408 -9.273 1.00 56.16 87 SER A CA 1
ATOM 702 C C . SER A 1 87 ? 10.626 -9.024 -8.109 1.00 56.16 87 SER A C 1
ATOM 704 O O . SER A 1 87 ? 9.865 -9.974 -8.296 1.00 56.16 87 SER A O 1
ATOM 706 N N . ILE A 1 88 ? 10.697 -8.398 -6.928 1.00 58.09 88 ILE A N 1
ATOM 707 C CA . ILE A 1 88 ? 10.024 -8.829 -5.693 1.00 58.09 88 ILE A CA 1
ATOM 708 C C . ILE A 1 88 ? 8.511 -8.542 -5.727 1.00 58.09 88 ILE A C 1
ATOM 710 O O . ILE A 1 88 ? 7.736 -9.256 -5.092 1.00 58.09 88 ILE A O 1
ATOM 714 N N . LEU A 1 89 ? 8.048 -7.570 -6.524 1.00 61.44 89 LEU A N 1
ATOM 715 C CA . LEU A 1 89 ? 6.638 -7.151 -6.599 1.00 61.44 89 LEU A CA 1
ATOM 716 C C . LEU A 1 89 ? 5.727 -8.091 -7.417 1.00 61.44 89 LEU A C 1
ATOM 718 O O . LEU A 1 89 ? 4.724 -7.669 -8.002 1.00 61.44 89 LEU A O 1
ATOM 722 N N . GLY A 1 90 ? 6.070 -9.382 -7.451 1.00 52.25 90 GLY A N 1
ATOM 723 C CA . GLY A 1 90 ? 5.397 -10.426 -8.224 1.00 52.25 90 GLY A CA 1
ATOM 724 C C . GLY A 1 90 ? 5.569 -10.226 -9.721 1.00 52.25 90 GLY A C 1
ATOM 725 O O . GLY A 1 90 ? 4.577 -10.175 -10.449 1.00 52.25 90 GLY A O 1
ATOM 726 N N . THR A 1 91 ? 6.813 -10.040 -10.160 1.00 51.72 91 THR A N 1
ATOM 727 C CA . THR A 1 91 ? 7.107 -9.721 -11.552 1.00 51.72 91 THR A CA 1
ATOM 728 C C . THR A 1 91 ? 7.913 -10.831 -12.211 1.00 51.72 91 THR A C 1
ATOM 730 O O . THR A 1 91 ? 8.811 -11.424 -11.618 1.00 51.72 91 THR A O 1
ATOM 733 N N . GLU A 1 92 ? 7.543 -11.146 -13.448 1.00 50.03 92 GLU A N 1
ATOM 734 C CA . GLU A 1 92 ? 8.281 -12.064 -14.311 1.00 50.03 92 GLU A CA 1
ATOM 735 C C . GLU A 1 92 ? 9.000 -11.225 -15.371 1.00 50.03 92 GLU A C 1
ATOM 737 O O . GLU A 1 92 ? 8.394 -10.351 -16.002 1.00 50.03 92 GLU A O 1
ATOM 742 N N . THR A 1 93 ? 10.293 -11.459 -15.588 1.00 47.84 93 THR A N 1
ATOM 743 C CA . THR A 1 93 ? 11.018 -10.850 -16.709 1.00 47.84 93 THR A CA 1
ATOM 744 C C . THR A 1 93 ? 10.467 -11.395 -18.028 1.00 47.84 93 THR A C 1
ATOM 746 O O . THR A 1 93 ? 10.377 -12.605 -18.238 1.00 47.84 93 THR A O 1
ATOM 749 N N . ILE A 1 94 ? 10.072 -10.505 -18.944 1.00 47.91 94 ILE A N 1
ATOM 750 C CA . ILE A 1 94 ? 9.574 -10.911 -20.265 1.00 47.91 94 ILE A CA 1
ATOM 751 C C . ILE A 1 94 ? 10.791 -11.258 -21.119 1.00 47.91 94 ILE A C 1
ATOM 753 O O . ILE A 1 94 ? 11.573 -10.380 -21.465 1.00 47.91 94 ILE A O 1
ATOM 757 N N . GLY A 1 95 ? 10.949 -12.541 -21.450 1.00 38.53 95 GLY A N 1
ATOM 758 C CA . GLY A 1 95 ? 12.102 -13.064 -22.196 1.00 38.53 95 GLY A CA 1
ATOM 759 C C . GLY A 1 95 ? 12.906 -14.107 -21.420 1.00 38.53 95 GLY A C 1
ATOM 760 O O . GLY A 1 95 ? 13.627 -14.892 -22.029 1.00 38.53 95 GLY A O 1
ATOM 761 N N . PHE A 1 96 ? 12.707 -14.202 -20.103 1.00 44.59 96 PHE A N 1
ATOM 762 C CA . PHE A 1 96 ? 13.085 -15.386 -19.345 1.00 44.59 96 PHE A CA 1
ATOM 763 C C . PHE A 1 96 ? 11.951 -16.405 -19.484 1.00 44.59 96 PHE A C 1
ATOM 765 O O . PHE A 1 96 ? 10.796 -16.115 -19.180 1.00 44.59 96 PHE A O 1
ATOM 772 N N . ILE A 1 97 ? 12.258 -17.601 -19.978 1.00 41.00 97 ILE A N 1
ATOM 773 C CA . ILE A 1 97 ? 11.384 -18.760 -19.808 1.00 41.00 97 ILE A CA 1
ATOM 774 C C . ILE A 1 97 ? 11.916 -19.459 -18.557 1.00 41.00 97 ILE A C 1
ATOM 776 O O . ILE A 1 97 ? 12.876 -20.226 -18.673 1.00 41.00 97 ILE A O 1
ATOM 780 N N . PRO A 1 98 ? 11.351 -19.236 -17.354 1.00 42.72 98 PRO A N 1
ATOM 781 C CA . PRO A 1 98 ? 11.624 -20.157 -16.273 1.00 42.72 98 PRO A CA 1
ATOM 782 C C . PRO A 1 98 ? 11.106 -21.512 -16.749 1.00 42.72 98 PRO A C 1
ATOM 784 O O . PRO A 1 98 ? 9.916 -21.661 -17.031 1.00 42.72 98 PRO A O 1
ATOM 787 N N . GLN A 1 99 ? 11.982 -22.515 -16.836 1.00 42.31 99 GLN A N 1
ATOM 788 C CA . GLN A 1 99 ? 11.604 -23.884 -17.216 1.00 42.31 99 GLN A CA 1
ATOM 789 C C . GLN A 1 99 ? 10.579 -24.523 -16.249 1.00 42.31 99 GLN A C 1
ATOM 791 O O . GLN A 1 99 ? 10.147 -25.648 -16.462 1.00 42.31 99 GLN A O 1
ATOM 796 N N . ASN A 1 100 ? 10.139 -23.798 -15.214 1.00 41.09 100 ASN A N 1
ATOM 797 C CA . ASN A 1 100 ? 9.048 -24.153 -14.318 1.00 41.09 100 ASN A CA 1
ATOM 798 C C . ASN A 1 100 ? 8.143 -22.937 -14.051 1.00 41.09 100 ASN A C 1
ATOM 800 O O . ASN A 1 100 ? 8.321 -22.219 -13.067 1.00 41.09 100 ASN A O 1
ATOM 804 N N . ARG A 1 101 ? 7.129 -22.740 -14.904 1.00 38.25 101 ARG A N 1
ATOM 805 C CA . ARG A 1 101 ? 6.070 -21.715 -14.754 1.00 38.25 101 ARG A CA 1
ATOM 806 C C . ARG A 1 101 ? 5.235 -21.832 -13.469 1.00 38.25 101 ARG A C 1
ATOM 808 O O . ARG A 1 101 ? 4.454 -20.942 -13.169 1.00 38.25 101 ARG A O 1
ATOM 815 N N . THR A 1 102 ? 5.382 -22.905 -12.699 1.00 42.59 102 THR A N 1
ATOM 816 C CA . THR A 1 102 ? 4.504 -23.202 -11.556 1.00 42.59 102 THR A CA 1
ATOM 817 C C . THR A 1 102 ? 5.104 -22.834 -10.191 1.00 42.59 102 THR A C 1
ATOM 819 O O . THR A 1 102 ? 4.420 -22.962 -9.180 1.00 42.59 102 THR A O 1
ATOM 822 N N . ALA A 1 103 ? 6.375 -22.411 -10.118 1.00 41.84 103 ALA A N 1
ATOM 823 C CA . ALA A 1 103 ? 7.123 -22.414 -8.850 1.00 41.84 103 ALA A CA 1
ATOM 824 C C . ALA A 1 103 ? 7.554 -21.041 -8.294 1.00 41.84 103 ALA A C 1
ATOM 826 O O . ALA A 1 103 ? 7.931 -20.974 -7.123 1.00 41.84 103 ALA A O 1
ATOM 827 N N . LEU A 1 104 ? 7.509 -19.956 -9.075 1.00 40.25 104 LEU A N 1
ATOM 828 C CA . LEU A 1 104 ? 8.065 -18.654 -8.658 1.00 40.25 104 LEU A CA 1
ATOM 829 C C . LEU A 1 104 ? 7.035 -17.683 -8.069 1.00 40.25 104 LEU A C 1
ATOM 831 O O . LEU A 1 104 ? 7.372 -16.914 -7.175 1.00 40.25 104 LEU A O 1
ATOM 835 N N . THR A 1 105 ? 5.763 -17.792 -8.450 1.00 41.47 105 THR A N 1
ATOM 836 C CA . THR A 1 105 ? 4.662 -16.970 -7.913 1.00 41.47 105 THR A CA 1
ATOM 837 C C . THR A 1 105 ? 4.341 -17.251 -6.436 1.00 41.47 105 THR A C 1
ATOM 839 O O . THR A 1 105 ? 3.547 -16.536 -5.837 1.00 41.47 105 THR A O 1
ATOM 842 N N . ASN A 1 106 ? 4.971 -18.266 -5.831 1.00 40.19 106 ASN A N 1
ATOM 843 C CA . ASN A 1 106 ? 4.614 -18.811 -4.518 1.00 40.19 106 ASN A CA 1
ATOM 844 C C . ASN A 1 106 ? 5.682 -18.664 -3.419 1.00 40.19 106 ASN A C 1
ATOM 846 O O . ASN A 1 106 ? 5.490 -19.240 -2.350 1.00 40.19 106 ASN A O 1
ATOM 850 N N . ARG A 1 107 ? 6.825 -17.991 -3.641 1.00 45.09 107 ARG A N 1
ATOM 851 C CA . ARG A 1 107 ? 8.002 -18.255 -2.784 1.00 45.09 107 ARG A CA 1
ATOM 852 C C . ARG A 1 107 ? 8.665 -17.150 -1.977 1.00 45.09 107 ARG A C 1
ATOM 854 O O . ARG A 1 107 ? 9.690 -17.458 -1.384 1.00 45.09 107 ARG A O 1
ATOM 861 N N . LEU A 1 108 ? 8.082 -15.967 -1.797 1.00 47.28 108 LEU A N 1
ATOM 862 C CA . LEU A 1 108 ? 8.587 -15.085 -0.727 1.00 47.28 108 LEU A CA 1
ATOM 863 C C . LEU A 1 108 ? 7.507 -14.592 0.238 1.00 47.28 108 LEU A C 1
ATOM 865 O O . LEU A 1 108 ? 7.736 -14.675 1.438 1.00 47.28 108 LEU A O 1
ATOM 869 N N . TYR A 1 109 ? 6.306 -14.230 -0.224 1.00 52.47 109 TYR A N 1
ATOM 870 C CA . TYR A 1 109 ? 5.202 -13.824 0.658 1.00 52.47 109 TYR A CA 1
ATOM 871 C C . TYR A 1 109 ? 3.835 -14.142 0.031 1.00 52.47 109 TYR A C 1
ATOM 873 O O . TYR A 1 109 ? 3.709 -14.120 -1.196 1.00 52.47 109 TYR A O 1
ATOM 881 N N . HIS A 1 110 ? 2.805 -14.435 0.841 1.00 66.00 110 HIS A N 1
ATOM 882 C CA . HIS A 1 110 ? 1.449 -14.636 0.319 1.00 66.00 110 HIS A CA 1
ATOM 883 C C . HIS A 1 110 ? 0.870 -13.280 -0.076 1.00 66.00 110 HIS A C 1
ATOM 885 O O . HIS A 1 110 ? 0.390 -12.506 0.751 1.00 66.00 110 HIS A O 1
ATOM 891 N N . ARG A 1 111 ? 0.974 -12.966 -1.364 1.00 74.81 111 ARG A N 1
ATOM 892 C CA . ARG A 1 111 ? 0.427 -11.740 -1.929 1.00 74.81 111 ARG A CA 1
ATOM 893 C C . ARG A 1 111 ? -1.095 -11.728 -1.826 1.00 74.81 111 ARG A C 1
ATOM 895 O O . ARG A 1 111 ? -1.759 -12.700 -2.182 1.00 74.81 111 ARG A O 1
ATOM 902 N N . LEU A 1 112 ? -1.635 -10.585 -1.423 1.00 73.50 112 LEU A N 1
ATOM 903 C CA . LEU A 1 112 ? -3.068 -10.322 -1.388 1.00 73.50 112 LEU A CA 1
ATOM 904 C C . LEU A 1 112 ? -3.486 -9.703 -2.721 1.00 73.50 112 LEU A C 1
ATOM 906 O O . LEU A 1 112 ? -3.523 -8.483 -2.871 1.00 73.50 112 LEU A O 1
ATOM 910 N N . LEU A 1 113 ? -3.721 -10.560 -3.713 1.00 67.88 113 LEU A N 1
ATOM 911 C CA . LEU A 1 113 ? -4.174 -10.132 -5.036 1.00 67.88 113 LEU A CA 1
ATOM 912 C C . LEU A 1 113 ? -5.586 -9.550 -4.949 1.00 67.88 113 LEU A C 1
ATOM 914 O O . LEU A 1 113 ? -6.477 -10.165 -4.360 1.00 67.88 113 LEU A O 1
ATOM 918 N N . ALA A 1 114 ? -5.796 -8.386 -5.563 1.00 66.06 114 ALA A N 1
ATOM 919 C CA . ALA A 1 114 ? -7.150 -7.901 -5.803 1.00 66.06 114 ALA A CA 1
ATOM 920 C C . ALA A 1 114 ? -7.762 -8.659 -6.994 1.00 66.06 114 ALA A C 1
ATOM 922 O O . ALA A 1 114 ? -7.063 -8.977 -7.956 1.00 66.06 114 ALA A O 1
ATOM 923 N N . GLU A 1 115 ? -9.064 -8.953 -6.943 1.00 67.06 115 GLU A N 1
ATOM 924 C CA . GLU A 1 115 ? -9.757 -9.715 -7.998 1.00 67.06 115 GLU A CA 1
ATOM 925 C C . GLU A 1 115 ? -9.698 -9.032 -9.376 1.00 67.06 115 GLU A C 1
ATOM 927 O O . GLU A 1 115 ? -9.771 -9.698 -10.408 1.00 67.06 115 GLU A O 1
ATOM 932 N N . ASP A 1 116 ? -9.556 -7.707 -9.400 1.00 68.31 116 ASP A N 1
ATOM 933 C CA . ASP A 1 116 ? -9.479 -6.876 -10.599 1.00 68.31 116 ASP A CA 1
ATOM 934 C C . ASP A 1 116 ? -8.043 -6.502 -11.002 1.00 68.31 116 ASP A C 1
ATOM 936 O O . ASP A 1 116 ? -7.845 -5.781 -11.987 1.00 68.31 116 ASP A O 1
ATOM 940 N N . GLU A 1 117 ? -7.035 -6.993 -10.276 1.00 68.81 117 GLU A N 1
ATOM 941 C CA . GLU A 1 117 ? -5.643 -6.660 -10.541 1.00 68.81 117 GLU A CA 1
ATOM 942 C C . GLU A 1 117 ? -5.171 -7.286 -11.860 1.00 68.81 117 GLU A C 1
ATOM 944 O O . GLU A 1 117 ? -5.237 -8.498 -12.073 1.00 68.81 117 GLU A O 1
ATOM 949 N N . ARG A 1 118 ? -4.676 -6.444 -12.772 1.00 68.19 118 ARG A N 1
ATOM 950 C CA . ARG A 1 118 ? -4.150 -6.881 -14.069 1.00 68.19 118 ARG A CA 1
ATOM 951 C C . ARG A 1 118 ? -2.633 -6.922 -14.051 1.00 68.19 118 ARG A C 1
ATOM 953 O O . ARG A 1 118 ? -1.986 -6.106 -13.402 1.00 68.19 118 ARG A O 1
ATOM 960 N N . LEU A 1 119 ? -2.068 -7.844 -14.822 1.00 70.25 119 LEU A N 1
ATOM 961 C CA . LEU A 1 119 ? -0.650 -7.820 -15.153 1.00 70.25 119 LEU A CA 1
ATOM 962 C C . LEU A 1 119 ? -0.391 -6.763 -16.235 1.00 70.25 119 LEU A C 1
ATOM 964 O O . LEU A 1 119 ? -1.121 -6.668 -17.221 1.00 70.25 119 LEU A O 1
ATOM 968 N N . GLU A 1 120 ? 0.665 -5.984 -16.053 1.00 68.56 120 GLU A N 1
ATOM 969 C CA . GLU A 1 120 ? 1.100 -4.898 -16.918 1.00 68.56 120 GLU A CA 1
ATOM 970 C C . GLU A 1 120 ? 2.521 -5.157 -17.415 1.00 68.56 120 GLU A C 1
ATOM 972 O O . GLU A 1 120 ? 3.429 -5.486 -16.649 1.00 68.56 120 GLU A O 1
ATOM 977 N N . THR A 1 121 ? 2.740 -4.950 -18.712 1.00 70.56 121 THR A N 1
ATOM 978 C CA . THR A 1 121 ? 4.088 -4.922 -19.280 1.00 70.56 121 THR A CA 1
ATOM 979 C C . THR A 1 121 ? 4.719 -3.558 -19.050 1.00 70.56 121 THR A C 1
ATOM 981 O O . THR A 1 121 ? 4.169 -2.530 -19.438 1.00 70.56 121 THR A O 1
ATOM 984 N N . CYS A 1 122 ? 5.900 -3.555 -18.451 1.00 71.38 122 CYS A N 1
ATOM 985 C CA . CYS A 1 122 ? 6.674 -2.365 -18.160 1.00 71.38 122 CYS A CA 1
ATOM 986 C C . CYS A 1 122 ? 8.019 -2.414 -18.880 1.00 71.38 122 CYS A C 1
ATOM 988 O O . CYS A 1 122 ? 8.668 -3.459 -18.946 1.00 71.38 122 CYS A O 1
ATOM 990 N N . LYS A 1 123 ? 8.421 -1.259 -19.412 1.00 75.25 123 LYS A N 1
ATOM 991 C CA . LYS A 1 123 ? 9.715 -1.031 -20.051 1.00 75.25 123 LYS A CA 1
ATOM 992 C C . LYS A 1 123 ? 10.517 -0.081 -19.173 1.00 75.25 123 LYS A C 1
ATOM 994 O O . LYS A 1 123 ? 10.103 1.062 -18.988 1.00 75.25 123 LYS A O 1
ATOM 999 N N . TYR A 1 124 ? 11.654 -0.541 -18.670 1.00 73.19 124 TYR A N 1
ATOM 1000 C CA . TYR A 1 124 ? 12.512 0.246 -17.787 1.00 73.19 124 TYR A CA 1
ATOM 1001 C C . TYR A 1 124 ? 13.841 0.534 -18.455 1.00 73.19 124 TYR A C 1
ATOM 1003 O O . TYR A 1 124 ? 14.457 -0.389 -18.968 1.00 73.19 124 TYR A O 1
ATOM 1011 N N . LEU A 1 125 ? 14.255 1.802 -18.469 1.00 75.56 125 LEU A N 1
ATOM 1012 C CA . LEU A 1 125 ? 15.582 2.210 -18.927 1.00 75.56 125 LEU A CA 1
ATOM 1013 C C . LEU A 1 125 ? 16.617 1.802 -17.874 1.00 75.56 125 LEU A C 1
ATOM 1015 O O . LEU A 1 125 ? 16.394 2.021 -16.685 1.00 75.56 125 LEU A O 1
ATOM 1019 N N . CYS A 1 126 ? 17.726 1.224 -18.316 1.00 73.38 126 CYS A N 1
ATOM 1020 C CA . CYS A 1 126 ? 18.815 0.777 -17.458 1.00 73.38 126 CYS A CA 1
ATOM 1021 C C . CYS A 1 126 ? 20.078 1.579 -17.762 1.00 73.38 126 CYS A C 1
ATOM 1023 O O . CYS A 1 126 ? 20.350 1.888 -18.927 1.00 73.38 126 CYS A O 1
ATOM 1025 N N . ASP A 1 127 ? 20.851 1.887 -16.722 1.00 74.69 127 ASP A N 1
ATOM 1026 C CA . ASP A 1 127 ? 22.206 2.389 -16.908 1.00 74.69 127 ASP A CA 1
ATOM 1027 C C . ASP A 1 127 ? 23.092 1.240 -17.402 1.00 74.69 127 ASP A C 1
ATOM 1029 O O . ASP A 1 127 ? 22.998 0.114 -16.917 1.00 74.69 127 ASP A O 1
ATOM 1033 N N . ALA A 1 128 ? 23.950 1.522 -18.380 1.00 75.75 128 ALA A N 1
ATOM 1034 C CA . ALA A 1 128 ? 24.914 0.553 -18.879 1.00 75.75 128 ALA A CA 1
ATOM 1035 C C . ALA A 1 128 ? 25.922 0.130 -17.798 1.00 75.75 128 ALA A C 1
ATOM 1037 O O . ALA A 1 128 ? 26.445 -0.978 -17.877 1.00 75.75 128 ALA A O 1
ATOM 1038 N N . ALA A 1 129 ? 26.172 0.983 -16.796 1.00 75.44 129 ALA A N 1
ATOM 1039 C CA . ALA A 1 129 ? 27.052 0.672 -15.669 1.00 75.44 129 ALA A CA 1
ATOM 1040 C C . ALA A 1 129 ? 26.505 -0.435 -14.746 1.00 75.44 129 ALA A C 1
ATOM 1042 O O . ALA A 1 129 ? 27.293 -1.117 -14.094 1.00 75.44 129 ALA A O 1
ATOM 1043 N N . ASP A 1 130 ? 25.184 -0.641 -14.724 1.00 67.75 130 ASP A N 1
ATOM 1044 C CA . ASP A 1 130 ? 24.514 -1.630 -13.867 1.00 67.75 130 ASP A CA 1
ATOM 1045 C C . ASP A 1 130 ? 24.301 -2.988 -14.564 1.00 67.75 130 ASP A C 1
ATOM 1047 O O . ASP A 1 130 ? 23.704 -3.908 -13.997 1.00 67.75 130 ASP A O 1
ATOM 1051 N N . LEU A 1 131 ? 24.732 -3.120 -15.823 1.00 71.00 131 LEU A N 1
ATOM 1052 C CA . LEU A 1 131 ? 24.527 -4.324 -16.623 1.00 71.00 131 LEU A CA 1
ATOM 1053 C C . LEU A 1 131 ? 25.663 -5.328 -16.431 1.00 71.00 131 LEU A C 1
ATOM 1055 O O . LEU A 1 131 ? 26.839 -4.977 -16.414 1.00 71.00 131 LEU A O 1
ATOM 1059 N N . ASN A 1 132 ? 25.296 -6.607 -16.359 1.00 72.50 132 ASN A N 1
ATOM 1060 C CA . ASN A 1 132 ? 26.252 -7.713 -16.407 1.00 72.50 132 ASN A CA 1
ATOM 1061 C C . ASN A 1 132 ? 26.854 -7.871 -17.817 1.00 72.50 132 ASN A C 1
ATOM 1063 O O . ASN A 1 132 ? 26.312 -7.345 -18.785 1.00 72.50 132 ASN A O 1
ATOM 1067 N N . ASP A 1 133 ? 27.902 -8.691 -17.951 1.00 77.94 133 ASP A N 1
ATOM 1068 C CA . ASP A 1 133 ? 28.631 -8.916 -19.216 1.00 77.94 133 ASP A CA 1
ATOM 1069 C C . ASP A 1 133 ? 27.780 -9.492 -20.371 1.00 77.94 133 ASP A C 1
ATOM 1071 O O . ASP A 1 133 ? 28.171 -9.407 -21.534 1.00 77.94 133 ASP A O 1
ATOM 1075 N N . LEU A 1 134 ? 26.626 -10.101 -20.069 1.00 76.25 134 LEU A N 1
ATOM 1076 C CA . LEU A 1 134 ? 25.701 -10.698 -21.046 1.00 76.25 134 LEU A CA 1
ATOM 1077 C C . LEU A 1 134 ? 24.248 -10.273 -20.750 1.00 76.25 134 LEU A C 1
ATOM 1079 O O . LEU A 1 134 ? 23.440 -11.097 -20.305 1.00 76.25 134 LEU A O 1
ATOM 1083 N N . PRO A 1 135 ? 23.901 -8.990 -20.948 1.00 72.75 135 PRO A N 1
ATOM 1084 C CA . PRO A 1 135 ? 22.609 -8.440 -20.546 1.00 72.75 135 PRO A CA 1
ATOM 1085 C C . PRO A 1 135 ? 21.440 -9.039 -21.346 1.00 72.75 135 PRO A C 1
ATOM 1087 O O . PRO A 1 135 ? 20.367 -9.268 -20.789 1.00 72.75 135 PRO A O 1
ATOM 1090 N N . GLU A 1 136 ? 21.625 -9.400 -22.616 1.00 76.00 136 GLU A N 1
ATOM 1091 C CA . GLU A 1 136 ? 20.568 -10.021 -23.427 1.00 76.00 136 GLU A CA 1
ATOM 1092 C C . GLU A 1 136 ? 20.129 -11.386 -22.877 1.00 76.00 136 GLU A C 1
ATOM 1094 O O . GLU A 1 136 ? 18.940 -11.707 -22.892 1.00 76.00 136 GLU A O 1
ATOM 1099 N N . ASN A 1 137 ? 21.063 -12.162 -22.309 1.00 66.50 137 ASN A N 1
ATOM 1100 C CA . ASN A 1 137 ? 20.762 -13.454 -21.676 1.00 66.50 137 ASN A CA 1
ATOM 1101 C C . ASN A 1 137 ? 19.892 -13.308 -20.419 1.00 66.50 137 ASN A C 1
ATOM 1103 O O . ASN A 1 137 ? 19.289 -14.280 -19.965 1.00 66.50 137 ASN A O 1
ATOM 1107 N N . LEU A 1 138 ? 19.827 -12.099 -19.859 1.00 60.31 138 LEU A N 1
ATOM 1108 C CA . LEU A 1 138 ? 19.023 -11.753 -18.691 1.00 60.31 138 LEU A CA 1
ATOM 1109 C C . LEU A 1 138 ? 17.721 -11.025 -19.071 1.00 60.31 138 LEU A C 1
ATOM 1111 O O . LEU A 1 138 ? 17.009 -10.544 -18.192 1.00 60.31 138 LEU A O 1
ATOM 1115 N N . GLY A 1 139 ? 17.380 -10.968 -20.366 1.00 66.81 139 GLY A N 1
ATOM 1116 C CA . GLY A 1 139 ? 16.132 -10.372 -20.855 1.00 66.81 139 GLY A CA 1
ATOM 1117 C C . GLY A 1 139 ? 16.190 -8.856 -21.067 1.00 66.81 139 GLY A C 1
ATOM 1118 O O . GLY A 1 139 ? 15.146 -8.216 -21.211 1.00 66.81 139 GLY A O 1
ATOM 1119 N N . TYR A 1 140 ? 17.389 -8.269 -21.097 1.00 76.75 140 TYR A N 1
ATOM 1120 C CA . TYR A 1 140 ? 17.565 -6.871 -21.476 1.00 76.75 140 TYR A CA 1
ATOM 1121 C C . TYR A 1 140 ? 17.573 -6.729 -23.001 1.00 76.75 140 TYR A C 1
ATOM 1123 O O . TYR A 1 140 ? 18.009 -7.607 -23.743 1.00 76.75 140 TYR A O 1
ATOM 1131 N N . THR A 1 141 ? 17.087 -5.592 -23.480 1.00 82.06 141 THR A N 1
ATOM 1132 C CA . THR A 1 141 ? 16.979 -5.254 -24.901 1.00 82.06 141 THR A CA 1
ATOM 1133 C C . THR A 1 141 ? 17.620 -3.900 -25.146 1.00 82.06 141 THR A C 1
ATOM 1135 O O . THR A 1 141 ? 17.497 -2.998 -24.320 1.00 82.06 141 THR A O 1
ATOM 1138 N N . ARG A 1 142 ? 18.302 -3.738 -26.277 1.00 85.75 142 ARG A N 1
ATOM 1139 C CA . ARG A 1 142 ? 18.940 -2.475 -26.656 1.00 85.75 142 ARG A CA 1
ATOM 1140 C C . ARG A 1 142 ? 18.152 -1.809 -27.779 1.00 85.75 142 ARG A C 1
ATOM 1142 O O . ARG A 1 142 ? 17.761 -2.487 -28.728 1.00 85.75 142 ARG A O 1
ATOM 1149 N N . ASP A 1 143 ? 17.891 -0.508 -27.679 1.00 84.38 143 ASP A N 1
ATOM 1150 C CA . ASP A 1 143 ? 17.286 0.241 -28.787 1.00 84.38 143 ASP A CA 1
ATOM 1151 C C . ASP A 1 143 ? 18.322 0.640 -29.856 1.00 84.38 143 ASP A C 1
ATOM 1153 O O . ASP A 1 143 ? 19.530 0.461 -29.693 1.00 84.38 143 ASP A O 1
ATOM 1157 N N . GLY A 1 144 ? 17.842 1.213 -30.964 1.00 82.62 144 GLY A N 1
ATOM 1158 C CA . GLY A 1 144 ? 18.700 1.694 -32.054 1.00 82.62 144 GLY A CA 1
ATOM 1159 C C . GLY A 1 144 ? 19.598 2.884 -31.688 1.00 82.62 144 GLY A C 1
ATOM 1160 O O . GLY A 1 144 ? 20.528 3.180 -32.431 1.00 82.62 144 GLY A O 1
ATOM 1161 N N . ASN A 1 145 ? 19.351 3.538 -30.549 1.00 86.06 145 ASN A N 1
ATOM 1162 C CA . ASN A 1 145 ? 20.190 4.613 -30.012 1.00 86.06 145 ASN A CA 1
ATOM 1163 C C . ASN A 1 145 ? 21.230 4.086 -29.011 1.00 86.06 145 ASN A C 1
ATOM 1165 O O . ASN A 1 145 ? 22.037 4.849 -28.487 1.00 86.06 145 ASN A O 1
ATOM 1169 N N . GLY A 1 146 ? 21.226 2.779 -28.752 1.00 83.44 146 GLY A N 1
ATOM 1170 C CA . GLY A 1 146 ? 22.156 2.117 -27.863 1.00 83.44 146 GLY A CA 1
ATOM 1171 C C . GLY A 1 146 ? 21.743 2.101 -26.391 1.00 83.44 146 GLY A C 1
ATOM 1172 O O . GLY A 1 146 ? 22.547 1.629 -25.587 1.00 83.44 146 GLY A O 1
ATOM 1173 N N . HIS A 1 147 ? 20.537 2.558 -26.041 1.00 83.50 147 HIS A N 1
ATOM 1174 C CA . HIS A 1 147 ? 20.009 2.514 -24.679 1.00 83.50 147 HIS A CA 1
ATOM 1175 C C . HIS A 1 147 ? 19.505 1.118 -24.323 1.00 83.50 147 HIS A C 1
ATOM 1177 O O . HIS A 1 147 ? 18.852 0.457 -25.134 1.00 83.50 147 HIS A O 1
ATOM 1183 N N . TRP A 1 148 ? 19.764 0.698 -23.089 1.00 82.31 148 TRP A N 1
ATOM 1184 C CA . TRP A 1 148 ? 19.350 -0.601 -22.579 1.00 82.31 148 TRP A CA 1
ATOM 1185 C C . TRP A 1 148 ? 18.037 -0.524 -21.823 1.00 82.31 148 TRP A C 1
ATOM 1187 O O . TRP A 1 148 ? 17.794 0.407 -21.058 1.00 82.31 148 TRP A O 1
ATOM 1197 N N . TYR A 1 149 ? 17.202 -1.536 -22.018 1.00 78.56 149 TYR A N 1
ATOM 1198 C CA . TYR A 1 149 ? 15.905 -1.640 -21.384 1.00 78.56 149 TYR A CA 1
ATOM 1199 C C . TYR A 1 149 ? 15.646 -3.035 -20.848 1.00 78.56 149 TYR A C 1
ATOM 1201 O O . TYR A 1 149 ? 15.869 -4.019 -21.551 1.00 78.56 149 TYR A O 1
ATOM 1209 N N . MET A 1 150 ? 15.066 -3.115 -19.656 1.00 75.56 150 MET A N 1
ATOM 1210 C CA . MET A 1 150 ? 14.513 -4.353 -19.123 1.00 75.56 150 MET A CA 1
ATOM 1211 C C . MET A 1 150 ? 12.998 -4.374 -19.321 1.00 75.56 150 MET A C 1
ATOM 1213 O O . MET A 1 150 ? 12.291 -3.441 -18.925 1.00 75.56 150 MET A O 1
ATOM 1217 N N . MET A 1 151 ? 12.504 -5.442 -19.948 1.00 72.00 151 MET A N 1
ATOM 1218 C CA . MET A 1 151 ? 11.073 -5.684 -20.115 1.00 72.00 151 MET A CA 1
ATOM 1219 C C . MET A 1 151 ? 10.583 -6.599 -18.997 1.00 72.00 151 MET A C 1
ATOM 1221 O O . MET A 1 151 ? 11.085 -7.706 -18.805 1.00 72.00 151 MET A O 1
ATOM 1225 N N . MET A 1 152 ? 9.579 -6.149 -18.256 1.00 66.81 152 MET A N 1
ATOM 1226 C CA . MET A 1 152 ? 9.030 -6.890 -17.123 1.00 66.81 152 MET A CA 1
ATOM 1227 C C . MET A 1 152 ? 7.518 -6.971 -17.226 1.00 66.81 152 MET A C 1
ATOM 1229 O O . MET A 1 152 ? 6.870 -6.005 -17.618 1.00 66.81 152 MET A O 1
ATOM 1233 N N . THR A 1 153 ? 6.945 -8.092 -16.813 1.00 64.50 153 THR A N 1
ATOM 1234 C CA . THR A 1 153 ? 5.531 -8.160 -16.457 1.00 64.50 153 THR A CA 1
ATOM 1235 C C . THR A 1 153 ? 5.446 -7.906 -14.971 1.00 64.50 153 THR A C 1
ATOM 1237 O O . THR A 1 153 ? 5.939 -8.726 -14.202 1.00 64.50 153 THR A O 1
ATOM 1240 N N . ARG A 1 154 ? 4.830 -6.801 -14.552 1.00 71.06 154 ARG A N 1
ATOM 1241 C CA . ARG A 1 154 ? 4.477 -6.596 -13.148 1.00 71.06 154 ARG A CA 1
ATOM 1242 C C . ARG A 1 154 ? 2.991 -6.672 -12.959 1.00 71.06 154 ARG A C 1
ATOM 1244 O O . ARG A 1 154 ? 2.226 -6.368 -13.858 1.00 71.06 154 ARG A O 1
ATOM 1251 N N . SER A 1 155 ? 2.577 -7.008 -11.761 1.00 71.75 155 SER A N 1
ATOM 1252 C CA . SER A 1 155 ? 1.189 -6.814 -11.400 1.00 71.75 155 SER A CA 1
ATOM 1253 C C . SER A 1 155 ? 0.907 -5.327 -11.158 1.00 71.75 155 SER A C 1
ATOM 1255 O O . SER A 1 155 ? 1.746 -4.614 -10.594 1.00 71.75 155 SER A O 1
ATOM 1257 N N . GLY A 1 156 ? -0.246 -4.849 -11.623 1.00 70.69 156 GLY A N 1
ATOM 1258 C CA . GLY A 1 156 ? -0.594 -3.428 -11.680 1.00 70.69 156 GLY A CA 1
ATOM 1259 C C . GLY A 1 156 ? -0.589 -2.733 -10.318 1.00 70.69 156 GLY A C 1
ATOM 1260 O O . GLY A 1 156 ? -0.330 -1.534 -10.249 1.00 70.69 156 GLY A O 1
ATOM 1261 N N . GLY A 1 157 ? -0.760 -3.494 -9.234 1.00 77.50 157 GLY A N 1
ATOM 1262 C CA . GLY A 1 157 ? -0.988 -2.966 -7.897 1.00 77.50 157 GLY A CA 1
ATOM 1263 C C . GLY A 1 157 ? -2.397 -2.408 -7.760 1.00 77.50 157 GLY A C 1
ATOM 1264 O O . GLY A 1 157 ? -3.175 -2.366 -8.713 1.00 77.50 157 GLY A O 1
ATOM 1265 N N . ARG A 1 158 ? -2.725 -1.952 -6.553 1.00 81.00 158 ARG A N 1
ATOM 1266 C CA . ARG A 1 158 ? -3.955 -1.203 -6.293 1.00 81.00 158 ARG A CA 1
ATOM 1267 C C . ARG A 1 158 ? -3.603 0.229 -5.955 1.00 81.00 158 ARG A C 1
ATOM 1269 O O . ARG A 1 158 ? -2.695 0.474 -5.169 1.00 81.00 158 ARG A O 1
ATOM 1276 N N . GLU A 1 159 ? -4.355 1.177 -6.491 1.00 84.38 159 GLU A N 1
ATOM 1277 C CA . GLU A 1 159 ? -4.230 2.556 -6.043 1.00 84.38 159 GLU A CA 1
ATOM 1278 C C . GLU A 1 159 ? -4.768 2.682 -4.606 1.00 84.38 159 GLU A C 1
ATOM 1280 O O . GLU A 1 159 ? -5.962 2.468 -4.356 1.00 84.38 159 GLU A O 1
ATOM 1285 N N . LYS A 1 160 ? -3.900 3.023 -3.643 1.00 85.69 160 LYS A N 1
ATOM 1286 C CA . LYS A 1 160 ? -4.333 3.460 -2.307 1.00 85.69 160 LYS A CA 1
ATOM 1287 C C . LYS A 1 160 ? -4.084 4.949 -2.128 1.00 85.69 160 LYS A C 1
ATOM 1289 O O . LYS A 1 160 ? -3.171 5.550 -2.692 1.00 85.69 160 LYS A O 1
ATOM 1294 N N . ARG A 1 161 ? -4.945 5.551 -1.306 1.00 84.44 161 ARG A N 1
ATOM 1295 C CA . ARG A 1 161 ? -4.888 6.968 -0.960 1.00 84.44 161 ARG A CA 1
ATOM 1296 C C . ARG A 1 161 ? -5.024 7.157 0.541 1.00 84.44 161 ARG A C 1
ATOM 1298 O O . ARG A 1 161 ? -6.121 7.015 1.089 1.00 84.44 161 ARG A O 1
ATOM 1305 N N . PHE A 1 162 ? -3.926 7.546 1.169 1.00 81.19 162 PHE A N 1
ATOM 1306 C CA . PHE A 1 162 ? -3.890 8.027 2.547 1.00 81.19 162 PHE A CA 1
ATOM 1307 C C . PHE A 1 162 ? -4.084 9.552 2.599 1.00 81.19 162 PHE A C 1
ATOM 1309 O O . PHE A 1 162 ? -4.110 10.232 1.566 1.00 81.19 162 PHE A O 1
ATOM 1316 N N . HIS A 1 163 ? -4.331 10.110 3.786 1.00 78.06 163 HIS A N 1
ATOM 1317 C CA . HIS A 1 163 ? -4.643 11.534 3.913 1.00 78.06 163 HIS A CA 1
ATOM 1318 C C . HIS A 1 163 ? -3.431 12.396 3.515 1.00 78.06 163 HIS A C 1
ATOM 1320 O O . HIS A 1 163 ? -2.307 12.076 3.863 1.00 78.06 163 HIS A O 1
ATOM 1326 N N . ARG A 1 164 ? -3.652 13.496 2.772 1.00 72.38 164 ARG A N 1
ATOM 1327 C CA . ARG A 1 164 ? -2.608 14.422 2.253 1.00 72.38 164 ARG A CA 1
ATOM 1328 C C . ARG A 1 164 ? -1.559 13.819 1.310 1.00 72.38 164 ARG A C 1
ATOM 1330 O O . ARG A 1 164 ? -0.720 14.569 0.820 1.00 72.38 164 ARG A O 1
ATOM 1337 N N . ARG A 1 165 ? -1.631 12.528 0.991 1.00 77.00 165 ARG A N 1
ATOM 1338 C CA . ARG A 1 165 ? -0.718 11.880 0.046 1.00 77.00 165 ARG A CA 1
ATOM 1339 C C . ARG A 1 165 ? -1.361 11.790 -1.344 1.00 77.00 165 ARG A C 1
ATOM 1341 O O . ARG A 1 165 ? -2.585 11.607 -1.438 1.00 77.00 165 ARG A O 1
ATOM 1348 N N . PRO A 1 166 ? -0.583 11.959 -2.430 1.00 79.38 166 PRO A N 1
ATOM 1349 C CA . PRO A 1 166 ? -1.065 11.600 -3.756 1.00 79.38 166 PRO A CA 1
ATOM 1350 C C . PRO A 1 166 ? -1.413 10.103 -3.777 1.00 79.38 166 PRO A C 1
ATOM 1352 O O . PRO A 1 166 ? -0.862 9.345 -2.975 1.00 79.38 166 PRO A O 1
ATOM 1355 N N . PRO A 1 167 ? -2.328 9.666 -4.654 1.00 82.69 167 PRO A N 1
ATOM 1356 C CA . PRO A 1 167 ? -2.557 8.244 -4.844 1.00 82.69 167 PRO A CA 1
ATOM 1357 C C . PRO A 1 167 ? -1.261 7.544 -5.265 1.00 82.69 167 PRO A C 1
ATOM 1359 O O . PRO A 1 167 ? -0.502 8.078 -6.079 1.00 82.69 167 PRO A O 1
ATOM 1362 N N . LYS A 1 168 ? -1.004 6.370 -4.689 1.00 86.50 168 LYS A N 1
ATOM 1363 C CA . LYS A 1 168 ? 0.176 5.551 -4.982 1.00 86.50 168 LYS A CA 1
ATOM 1364 C C . LYS A 1 168 ? -0.250 4.155 -5.395 1.00 86.50 168 LYS A C 1
ATOM 1366 O O . LYS A 1 168 ? -1.294 3.667 -4.960 1.00 86.50 168 LYS A O 1
ATOM 1371 N N . LEU A 1 169 ? 0.568 3.524 -6.234 1.00 84.81 169 LEU A N 1
ATOM 1372 C CA . LEU A 1 169 ? 0.415 2.109 -6.549 1.00 84.81 169 LEU A CA 1
ATOM 1373 C C . LEU A 1 169 ? 0.953 1.288 -5.385 1.00 84.81 169 LEU A C 1
ATOM 1375 O O . LEU A 1 169 ? 2.079 1.511 -4.943 1.00 84.81 169 LEU A O 1
ATOM 1379 N N . CYS A 1 170 ? 0.136 0.360 -4.905 1.00 86.44 170 CYS A N 1
ATOM 1380 C CA . CYS A 1 170 ? 0.385 -0.383 -3.685 1.00 86.44 170 CYS A CA 1
ATOM 1381 C C . CYS A 1 170 ? 0.320 -1.888 -3.926 1.00 86.44 170 CYS A C 1
ATOM 1383 O O . CYS A 1 170 ? -0.553 -2.379 -4.647 1.00 86.44 170 CYS A O 1
ATOM 1385 N N . TRP A 1 171 ? 1.198 -2.613 -3.240 1.00 85.62 171 TRP A N 1
ATOM 1386 C CA . TRP A 1 171 ? 1.232 -4.069 -3.208 1.00 85.62 171 TRP A CA 1
ATOM 1387 C C . TRP A 1 171 ? 1.226 -4.562 -1.776 1.00 85.62 171 TRP A C 1
ATOM 1389 O O . TRP A 1 171 ? 2.036 -4.116 -0.965 1.00 85.62 171 TRP A O 1
ATOM 1399 N N . GLU A 1 172 ? 0.317 -5.485 -1.482 1.00 85.00 172 GLU A N 1
ATOM 1400 C CA . GLU A 1 172 ? 0.135 -6.013 -0.140 1.00 85.00 172 GLU A CA 1
ATOM 1401 C C . GLU A 1 172 ? 0.464 -7.493 -0.063 1.00 85.00 172 GLU A C 1
ATOM 1403 O O . GLU A 1 172 ? 0.102 -8.293 -0.932 1.00 85.00 172 GLU A O 1
ATOM 1408 N N . TYR A 1 173 ? 1.111 -7.849 1.034 1.00 82.00 173 TYR A N 1
ATOM 1409 C CA . TYR A 1 173 ? 1.476 -9.210 1.365 1.00 82.00 173 TYR A CA 1
ATOM 1410 C C . TYR A 1 173 ? 1.046 -9.512 2.789 1.00 82.00 173 TYR A C 1
ATOM 1412 O O . TYR A 1 173 ? 1.016 -8.622 3.642 1.00 82.00 173 TYR A O 1
ATOM 1420 N N . GLU A 1 174 ? 0.736 -10.773 3.041 1.00 80.50 174 GLU A N 1
ATOM 1421 C CA . GLU A 1 174 ? 0.421 -11.289 4.361 1.00 80.50 174 GLU A CA 1
ATOM 1422 C C . GLU A 1 174 ? 1.293 -12.507 4.664 1.00 80.50 174 GLU A C 1
ATOM 1424 O O . GLU A 1 174 ? 1.588 -13.325 3.788 1.00 80.50 174 GLU A O 1
ATOM 1429 N N . ASP A 1 175 ? 1.741 -12.613 5.911 1.00 75.25 175 ASP A N 1
ATOM 1430 C CA . ASP A 1 175 ? 2.367 -13.826 6.419 1.00 75.25 175 ASP A CA 1
ATOM 1431 C C . ASP A 1 175 ? 1.347 -14.709 7.160 1.00 75.25 175 ASP A C 1
ATOM 1433 O O . ASP A 1 175 ? 0.217 -14.316 7.449 1.00 75.25 175 ASP A O 1
ATOM 1437 N N . GLN A 1 176 ? 1.746 -15.930 7.514 1.00 70.88 176 GLN A N 1
ATOM 1438 C CA . GLN A 1 176 ? 0.865 -16.877 8.214 1.00 70.88 176 GLN A CA 1
ATOM 1439 C C . GLN A 1 176 ? 0.481 -16.441 9.642 1.00 70.88 176 GLN A C 1
ATOM 1441 O O . GLN A 1 176 ? -0.361 -17.080 10.271 1.00 70.88 176 GLN A O 1
ATOM 1446 N N . LYS A 1 177 ? 1.109 -15.390 10.179 1.00 72.62 177 LYS A N 1
ATOM 1447 C CA . LYS A 1 177 ? 0.901 -14.869 11.536 1.00 72.62 177 LYS A CA 1
ATOM 1448 C C . LYS A 1 177 ? 0.086 -13.567 11.545 1.00 72.62 177 LYS A C 1
ATOM 1450 O O . LYS A 1 177 ? -0.079 -12.979 12.613 1.00 72.62 177 LYS A O 1
ATOM 1455 N N . GLY A 1 178 ? -0.436 -13.126 10.395 1.00 72.56 178 GLY A N 1
ATOM 1456 C CA . GLY A 1 178 ? -1.215 -11.888 10.264 1.00 72.56 178 GLY A CA 1
ATOM 1457 C C . GLY A 1 178 ? -0.362 -10.613 10.211 1.00 72.56 178 GLY A C 1
ATOM 1458 O O . GLY A 1 178 ? -0.879 -9.503 10.389 1.00 72.56 178 GLY A O 1
ATOM 1459 N N . GLY A 1 179 ? 0.947 -10.753 9.990 1.00 79.81 179 GLY A N 1
ATOM 1460 C CA . GLY A 1 179 ? 1.820 -9.658 9.592 1.00 79.81 179 GLY A CA 1
ATOM 1461 C C . GLY A 1 179 ? 1.502 -9.223 8.175 1.00 79.81 179 GLY A C 1
ATOM 1462 O O . GLY A 1 179 ? 1.259 -10.054 7.302 1.00 79.81 179 GLY A O 1
ATOM 1463 N N . ARG A 1 180 ? 1.514 -7.913 7.941 1.00 85.25 180 ARG A N 1
ATOM 1464 C CA . ARG A 1 180 ? 1.270 -7.326 6.625 1.00 85.25 180 ARG A CA 1
ATOM 1465 C C . ARG A 1 180 ? 2.537 -6.628 6.150 1.00 85.25 180 ARG A C 1
ATOM 1467 O O . ARG A 1 180 ? 3.248 -6.028 6.948 1.00 85.25 180 ARG A O 1
ATOM 1474 N N . LEU A 1 181 ? 2.792 -6.657 4.853 1.00 85.44 181 LEU A N 1
ATOM 1475 C CA . LEU A 1 181 ? 3.781 -5.797 4.211 1.00 85.44 181 LEU A CA 1
ATOM 1476 C C . LEU A 1 181 ? 3.058 -5.001 3.136 1.00 85.44 181 LEU A C 1
ATOM 1478 O O . LEU A 1 181 ? 2.339 -5.583 2.324 1.00 85.44 181 LEU A O 1
ATOM 1482 N N . LEU A 1 182 ? 3.233 -3.686 3.144 1.00 88.69 182 LEU A N 1
ATOM 1483 C CA . LEU A 1 182 ? 2.718 -2.794 2.114 1.00 88.69 182 LEU A CA 1
ATOM 1484 C C . LEU A 1 182 ? 3.907 -2.125 1.434 1.00 88.69 182 LEU A C 1
ATOM 1486 O O . LEU A 1 182 ? 4.732 -1.504 2.094 1.00 88.69 182 LEU A O 1
ATOM 1490 N N . ILE A 1 183 ? 3.987 -2.251 0.116 1.00 87.44 183 ILE A N 1
ATOM 1491 C CA . ILE A 1 183 ? 4.985 -1.553 -0.691 1.00 87.44 183 ILE A CA 1
ATOM 1492 C C . ILE A 1 183 ? 4.249 -0.544 -1.559 1.00 87.44 183 ILE A C 1
ATOM 1494 O O . ILE A 1 183 ? 3.345 -0.923 -2.304 1.00 87.44 183 ILE A O 1
ATOM 1498 N N . GLU A 1 184 ? 4.626 0.726 -1.459 1.00 89.00 184 GLU A N 1
ATOM 1499 C CA . GLU A 1 184 ? 4.075 1.813 -2.263 1.00 89.00 184 GLU A CA 1
ATOM 1500 C C . GLU A 1 184 ? 5.117 2.317 -3.260 1.00 89.00 184 GLU A C 1
ATOM 1502 O O . GLU A 1 184 ? 6.264 2.566 -2.896 1.00 89.00 184 GLU A O 1
ATOM 1507 N N . LEU A 1 185 ? 4.714 2.521 -4.514 1.00 84.88 185 LEU A N 1
ATOM 1508 C CA . LEU A 1 185 ? 5.522 3.219 -5.510 1.00 84.88 185 LEU A CA 1
ATOM 1509 C C . LEU A 1 185 ? 5.097 4.683 -5.589 1.00 84.88 185 LEU A C 1
ATOM 1511 O O . LEU A 1 185 ? 3.952 5.000 -5.933 1.00 84.88 185 LEU A O 1
ATOM 1515 N N . ASN A 1 186 ? 6.048 5.581 -5.344 1.00 78.25 186 ASN A N 1
ATOM 1516 C CA . ASN A 1 186 ? 5.873 6.994 -5.622 1.00 78.25 186 ASN A CA 1
ATOM 1517 C C . ASN A 1 186 ? 6.277 7.299 -7.071 1.00 78.25 186 ASN A C 1
ATOM 1519 O O . ASN A 1 186 ? 7.450 7.481 -7.380 1.00 78.25 186 ASN A O 1
ATOM 1523 N N . ALA A 1 187 ? 5.286 7.354 -7.961 1.00 66.88 187 ALA A N 1
ATOM 1524 C CA . ALA A 1 187 ? 5.471 7.718 -9.369 1.00 66.88 187 ALA A CA 1
ATOM 1525 C C . ALA A 1 187 ? 5.056 9.176 -9.671 1.00 66.88 187 ALA A C 1
ATOM 1527 O O . ALA A 1 187 ? 4.887 9.553 -10.832 1.00 66.88 187 ALA A O 1
ATOM 1528 N N . ALA A 1 188 ? 4.828 10.001 -8.638 1.00 55.34 188 ALA A N 1
ATOM 1529 C CA . ALA A 1 188 ? 4.156 11.295 -8.781 1.00 55.34 188 ALA A CA 1
ATOM 1530 C C . ALA A 1 188 ? 5.002 12.388 -9.463 1.00 55.34 188 ALA A C 1
ATOM 1532 O O . ALA A 1 188 ? 4.458 13.423 -9.857 1.00 55.34 188 ALA A O 1
ATOM 1533 N N . SER A 1 189 ? 6.307 12.192 -9.660 1.00 44.31 189 SER A N 1
ATOM 1534 C CA . SER A 1 189 ? 7.150 13.152 -10.368 1.00 44.31 189 SER A CA 1
ATOM 1535 C C . SER A 1 189 ? 7.503 12.646 -11.770 1.00 44.31 189 SER A C 1
ATOM 1537 O O . SER A 1 189 ? 8.214 11.667 -11.960 1.00 44.31 189 SER A O 1
ATOM 1539 N N . LYS A 1 190 ? 7.152 13.429 -12.798 1.00 41.97 190 LYS A N 1
ATOM 1540 C CA . LYS A 1 190 ? 7.785 13.365 -14.137 1.00 41.97 190 LYS A CA 1
ATOM 1541 C C . LYS A 1 190 ? 9.295 13.710 -14.108 1.00 41.97 190 LYS A C 1
ATOM 1543 O O . LYS A 1 190 ? 9.881 14.013 -15.141 1.00 41.97 190 LYS A O 1
ATOM 1548 N N . LYS A 1 191 ? 9.908 13.737 -12.922 1.00 43.38 191 LYS A N 1
ATOM 1549 C CA . LYS A 1 191 ? 11.305 14.054 -12.644 1.00 43.38 191 LYS A CA 1
ATOM 1550 C C . LYS A 1 191 ? 11.891 12.892 -11.850 1.00 43.38 191 LYS A C 1
ATOM 1552 O O . LYS A 1 191 ? 11.493 12.731 -10.706 1.00 43.38 191 LYS A O 1
ATOM 1557 N N . ALA A 1 192 ? 12.780 12.143 -12.500 1.00 44.66 192 ALA A N 1
ATOM 1558 C CA . ALA A 1 192 ? 13.920 11.327 -12.045 1.00 44.66 192 ALA A CA 1
ATOM 1559 C C . ALA A 1 192 ? 13.925 10.541 -10.709 1.00 44.66 192 ALA A C 1
ATOM 1561 O O . ALA A 1 192 ? 14.711 9.613 -10.604 1.00 44.66 192 ALA A O 1
ATOM 1562 N N . GLU A 1 193 ? 13.095 10.830 -9.714 1.00 54.69 193 GLU A N 1
ATOM 1563 C CA . GLU A 1 193 ? 13.179 10.249 -8.369 1.00 54.69 193 GLU A CA 1
ATOM 1564 C C . GLU A 1 193 ? 11.912 9.445 -8.078 1.00 54.69 193 GLU A C 1
ATOM 1566 O O . GLU A 1 193 ? 11.062 9.821 -7.273 1.00 54.69 193 GLU A O 1
ATOM 1571 N N . SER A 1 194 ? 11.749 8.338 -8.805 1.00 71.62 194 SER A N 1
ATOM 1572 C CA . SER A 1 194 ? 10.834 7.288 -8.362 1.00 71.62 194 SER A CA 1
ATOM 1573 C C . SER A 1 194 ? 11.503 6.537 -7.216 1.00 71.62 194 SER A C 1
ATOM 1575 O O . SER A 1 194 ? 12.667 6.161 -7.320 1.00 71.62 194 SER A O 1
ATOM 1577 N N . PHE A 1 195 ? 10.774 6.310 -6.134 1.00 81.12 195 PHE A N 1
ATOM 1578 C CA . PHE A 1 195 ? 11.239 5.512 -5.005 1.00 81.12 195 PHE A CA 1
ATOM 1579 C C . PHE A 1 195 ? 10.091 4.673 -4.457 1.00 81.12 195 PHE A C 1
ATOM 1581 O O . PHE A 1 195 ? 8.908 4.942 -4.708 1.00 81.12 195 PHE A O 1
ATOM 1588 N N . PHE A 1 196 ? 10.463 3.635 -3.723 1.00 84.81 196 PHE A N 1
ATOM 1589 C CA . PHE A 1 196 ? 9.550 2.763 -3.016 1.00 84.81 196 PHE A CA 1
ATOM 1590 C C . PHE A 1 196 ? 9.546 3.105 -1.537 1.00 84.81 196 PHE A C 1
ATOM 1592 O O . PHE A 1 196 ? 10.591 3.288 -0.915 1.00 84.81 196 PHE A O 1
ATOM 1599 N N . GLU A 1 197 ? 8.353 3.138 -0.969 1.00 89.06 197 GLU A N 1
ATOM 1600 C CA . GLU A 1 197 ? 8.157 3.188 0.469 1.00 89.06 197 GLU A CA 1
ATOM 1601 C C . GLU A 1 197 ? 7.674 1.819 0.928 1.00 89.06 197 GLU A C 1
ATOM 1603 O O . GLU A 1 197 ? 6.719 1.261 0.382 1.00 89.06 197 GLU A O 1
ATOM 1608 N N . ILE A 1 198 ? 8.361 1.268 1.919 1.00 88.00 198 ILE A N 1
ATOM 1609 C CA . ILE A 1 198 ? 8.105 -0.064 2.441 1.00 88.00 198 ILE A CA 1
ATOM 1610 C C . ILE A 1 198 ? 7.575 0.094 3.856 1.00 88.00 198 ILE A C 1
ATOM 1612 O O . ILE A 1 198 ? 8.213 0.688 4.728 1.00 88.00 198 ILE A O 1
ATOM 1616 N N . TYR A 1 199 ? 6.393 -0.463 4.072 1.00 89.69 199 TYR A N 1
ATOM 1617 C CA . TYR A 1 199 ? 5.658 -0.365 5.313 1.00 89.69 199 TYR A CA 1
ATOM 1618 C C . TYR A 1 199 ? 5.486 -1.736 5.941 1.00 89.69 199 TYR A C 1
ATOM 1620 O O . TYR A 1 199 ? 4.989 -2.672 5.304 1.00 89.69 199 TYR A O 1
ATOM 1628 N N . LEU A 1 200 ? 5.809 -1.823 7.227 1.00 87.56 200 LEU A N 1
ATOM 1629 C CA . LEU A 1 200 ? 5.429 -2.960 8.044 1.00 87.56 200 LEU A CA 1
ATOM 1630 C C . LEU A 1 200 ? 4.027 -2.725 8.583 1.00 87.56 200 LEU A C 1
ATOM 1632 O O . LEU A 1 200 ? 3.763 -1.743 9.276 1.00 87.56 200 LEU A O 1
ATOM 1636 N N . GLY A 1 201 ? 3.126 -3.639 8.259 1.00 86.50 201 GLY A N 1
ATOM 1637 C CA . GLY A 1 201 ? 1.758 -3.604 8.717 1.00 86.50 201 GLY A CA 1
ATOM 1638 C C . GLY A 1 201 ? 1.399 -4.730 9.673 1.00 86.50 201 GLY A C 1
ATOM 1639 O O . GLY A 1 201 ? 2.076 -5.755 9.784 1.00 86.50 201 GLY A O 1
ATOM 1640 N N . ARG A 1 202 ? 0.280 -4.542 10.366 1.00 83.50 202 ARG A N 1
ATOM 1641 C CA . ARG A 1 202 ? -0.272 -5.542 11.274 1.00 83.50 202 ARG A CA 1
ATOM 1642 C C . ARG A 1 202 ? -1.785 -5.486 11.293 1.00 83.50 202 ARG A C 1
ATOM 1644 O O . ARG A 1 202 ? -2.364 -4.417 11.484 1.00 83.50 202 ARG A O 1
ATOM 1651 N N . SER A 1 203 ? -2.405 -6.655 11.194 1.00 84.62 203 SER A N 1
ATOM 1652 C CA . SER A 1 203 ? -3.832 -6.806 11.442 1.00 84.62 203 SER A CA 1
ATOM 1653 C C . SER A 1 203 ? -4.136 -6.755 12.943 1.00 84.62 203 SER A C 1
ATOM 1655 O O . SER A 1 203 ? -3.501 -7.433 13.752 1.00 84.62 203 SER A O 1
ATOM 1657 N N . ILE A 1 204 ? -5.113 -5.934 13.318 1.00 79.25 204 ILE A N 1
ATOM 1658 C CA . ILE A 1 204 ? -5.664 -5.853 14.670 1.00 79.25 204 ILE A CA 1
ATOM 1659 C C . ILE A 1 204 ? -6.924 -6.713 14.697 1.00 79.25 204 ILE A C 1
ATOM 1661 O O . ILE A 1 204 ? -7.919 -6.403 14.035 1.00 79.25 204 ILE A O 1
ATOM 1665 N N . VAL A 1 205 ? -6.877 -7.798 15.466 1.00 74.88 205 VAL A N 1
ATOM 1666 C CA . VAL A 1 205 ? -8.022 -8.699 15.644 1.00 74.88 205 VAL A CA 1
ATOM 1667 C C . VAL A 1 205 ? -8.985 -8.161 16.699 1.00 74.88 205 VAL A C 1
ATOM 1669 O O . VAL A 1 205 ? -8.623 -7.357 17.560 1.00 74.88 205 VAL A O 1
ATOM 1672 N N . ARG A 1 206 ? -10.247 -8.592 16.634 1.00 67.31 206 ARG A N 1
ATOM 1673 C CA . ARG A 1 206 ? -11.332 -8.045 17.459 1.00 67.31 206 ARG A CA 1
ATOM 1674 C C . ARG A 1 206 ? -11.065 -8.184 18.958 1.00 67.31 206 ARG A C 1
ATOM 1676 O O . ARG A 1 206 ? -11.429 -7.294 19.718 1.00 67.31 206 ARG A O 1
ATOM 1683 N N . GLU A 1 207 ? -10.437 -9.274 19.376 1.00 66.88 207 GLU A N 1
ATOM 1684 C CA . GLU A 1 207 ? -10.097 -9.570 20.769 1.00 66.88 207 GLU A CA 1
ATOM 1685 C C . GLU A 1 207 ? -9.049 -8.601 21.334 1.00 66.88 207 GLU A C 1
ATOM 1687 O O . GLU A 1 207 ? -8.979 -8.405 22.548 1.00 66.88 207 GLU A O 1
ATOM 1692 N N . GLU A 1 208 ? -8.245 -7.976 20.468 1.00 66.50 208 GLU A N 1
ATOM 1693 C CA . GLU A 1 208 ? -7.262 -6.963 20.858 1.00 66.50 208 GLU A CA 1
ATOM 1694 C C . GLU A 1 208 ? -7.906 -5.583 21.051 1.00 66.50 208 GLU A C 1
ATOM 1696 O O . GLU A 1 208 ? -7.308 -4.738 21.717 1.00 66.50 208 GLU A O 1
ATOM 1701 N N . LEU A 1 209 ? -9.114 -5.359 20.514 1.00 65.12 209 LEU A N 1
ATOM 1702 C CA . LEU A 1 209 ? -9.820 -4.082 20.584 1.00 65.12 209 LEU A CA 1
ATOM 1703 C C . LEU A 1 209 ? -10.545 -3.916 21.919 1.00 65.12 209 LEU A C 1
ATOM 1705 O O . LEU A 1 209 ? -11.511 -4.612 22.233 1.00 65.12 209 LEU A O 1
ATOM 1709 N N . GLN A 1 210 ? -10.151 -2.892 22.663 1.00 62.34 210 GLN A N 1
ATOM 1710 C CA . GLN A 1 210 ? -10.868 -2.421 23.837 1.00 62.34 210 GLN A CA 1
ATOM 1711 C C . GLN A 1 210 ? -11.372 -1.002 23.596 1.00 62.34 210 GLN A C 1
ATOM 1713 O O . GLN A 1 210 ? -10.605 -0.094 23.272 1.00 62.34 210 GLN A O 1
ATOM 1718 N N . ILE A 1 211 ? -12.679 -0.798 23.768 1.00 61.09 211 ILE A N 1
ATOM 1719 C CA . ILE A 1 211 ? -13.247 0.549 23.806 1.00 61.09 211 ILE A CA 1
ATOM 1720 C C . ILE A 1 211 ? -13.008 1.088 25.210 1.00 61.09 211 ILE A C 1
ATOM 1722 O O . ILE A 1 211 ? -13.639 0.638 26.166 1.00 61.09 211 ILE A O 1
ATOM 1726 N N . VAL A 1 212 ? -12.111 2.061 25.333 1.00 57.56 212 VAL A N 1
ATOM 1727 C CA . VAL A 1 212 ? -11.834 2.709 26.618 1.00 57.56 212 VAL A CA 1
ATOM 1728 C C . VAL A 1 212 ? -12.596 4.028 26.664 1.00 57.56 212 VAL A C 1
ATOM 1730 O O . VAL A 1 212 ? -12.468 4.873 25.774 1.00 57.56 212 VAL A O 1
ATOM 1733 N N . GLY A 1 213 ? -13.438 4.201 27.680 1.00 44.31 213 GLY A N 1
ATOM 1734 C CA . GLY A 1 213 ? -14.149 5.452 27.930 1.00 44.31 213 GLY A CA 1
ATOM 1735 C C . GLY A 1 213 ? -13.380 6.325 28.916 1.00 44.31 213 GLY A C 1
ATOM 1736 O O . GLY A 1 213 ? -13.135 5.900 30.039 1.00 44.31 213 GLY A O 1
ATOM 1737 N N . MET A 1 214 ? -13.050 7.556 28.526 1.00 45.31 214 MET A N 1
ATOM 1738 C CA . MET A 1 214 ? -12.799 8.645 29.475 1.00 45.31 214 MET A CA 1
ATOM 1739 C C . MET A 1 214 ? -13.988 9.617 29.454 1.00 45.31 214 MET A C 1
ATOM 1741 O O . MET A 1 214 ? -14.714 9.682 28.454 1.00 45.31 214 MET A O 1
ATOM 1745 N N . PRO A 1 215 ? -14.204 10.419 30.511 1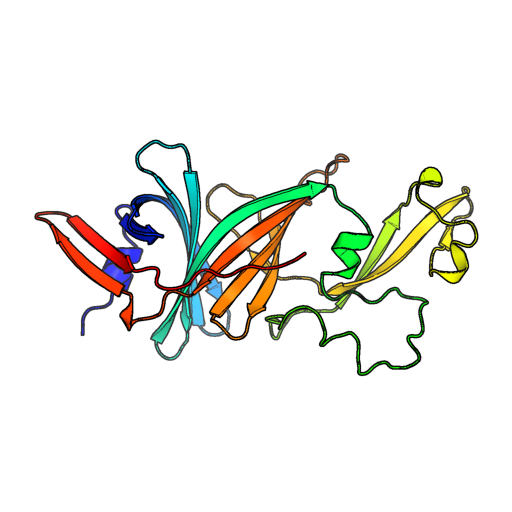.00 41.31 215 PRO A N 1
ATOM 1746 C CA . PRO A 1 215 ? -15.201 11.484 30.481 1.00 41.31 215 PRO A CA 1
ATOM 1747 C C . PRO A 1 215 ? -14.969 12.399 29.265 1.00 41.31 215 PRO A C 1
ATOM 1749 O O . PRO A 1 215 ? -13.922 13.029 29.132 1.00 41.31 215 PRO A O 1
ATOM 1752 N N . GLY A 1 216 ? -15.921 12.421 28.328 1.00 45.53 216 GLY A N 1
ATOM 1753 C CA . GLY A 1 216 ? -15.869 13.253 27.119 1.00 45.53 216 GLY A CA 1
ATOM 1754 C C . GLY A 1 216 ? -14.998 12.749 25.953 1.00 45.53 216 GLY A C 1
ATOM 1755 O O . GLY A 1 216 ? -15.001 13.394 24.903 1.00 45.53 216 GLY A O 1
ATOM 1756 N N . LYS A 1 217 ? -14.285 11.616 26.075 1.00 47.12 217 LYS A N 1
ATOM 1757 C CA . LYS A 1 217 ? -13.470 11.028 24.989 1.00 47.12 217 LYS A CA 1
ATOM 1758 C C . LYS A 1 217 ? -13.569 9.500 24.972 1.00 47.12 217 LYS A C 1
ATOM 1760 O O . LYS A 1 217 ? -13.549 8.853 26.011 1.00 47.12 217 LYS A O 1
ATOM 1765 N N . ARG A 1 218 ? -13.658 8.908 23.783 1.00 47.97 218 ARG A N 1
ATOM 1766 C CA . ARG A 1 218 ? -13.723 7.453 23.586 1.00 47.97 218 ARG A CA 1
ATOM 1767 C C . ARG A 1 218 ? -12.516 7.023 22.751 1.00 47.97 218 ARG A C 1
ATOM 1769 O O . ARG A 1 218 ? -12.201 7.680 21.763 1.00 47.97 218 ARG A O 1
ATOM 1776 N N . TYR A 1 219 ? -11.847 5.959 23.177 1.00 54.38 219 TYR A N 1
ATOM 1777 C CA . TYR A 1 219 ? -10.596 5.467 22.600 1.00 54.38 219 TYR A CA 1
ATOM 1778 C C . TYR A 1 219 ? -10.790 4.053 22.067 1.00 54.38 219 TYR A C 1
ATOM 1780 O O . TYR A 1 219 ? -11.583 3.287 22.619 1.00 54.38 219 TYR A O 1
ATOM 1788 N N . ILE A 1 220 ? -10.014 3.703 21.044 1.00 56.44 220 ILE A N 1
ATOM 1789 C CA . ILE A 1 220 ? -9.780 2.312 20.668 1.00 56.44 220 ILE A CA 1
ATOM 1790 C C . ILE A 1 220 ? -8.370 1.966 21.146 1.00 56.44 220 ILE A C 1
ATOM 1792 O O . ILE A 1 220 ? -7.386 2.562 20.705 1.00 56.44 220 ILE A O 1
ATOM 1796 N N . GLN A 1 221 ? -8.272 1.039 22.092 1.00 52.22 221 GLN A N 1
ATOM 1797 C CA . GLN A 1 221 ? -7.005 0.461 22.519 1.00 52.22 221 GLN A CA 1
ATOM 1798 C C . GLN A 1 221 ? -6.823 -0.878 21.809 1.00 52.22 221 GLN A C 1
ATOM 1800 O O . GLN A 1 221 ? -7.731 -1.702 21.836 1.00 52.22 221 GLN A O 1
ATOM 1805 N N . ALA A 1 222 ? -5.659 -1.076 21.193 1.00 58.16 222 ALA A N 1
ATOM 1806 C CA . ALA A 1 222 ? -5.244 -2.341 20.604 1.00 58.16 222 ALA A CA 1
ATOM 1807 C C . ALA A 1 222 ? -3.967 -2.825 21.307 1.00 58.16 222 ALA A C 1
ATOM 1809 O O . ALA A 1 222 ? -2.971 -2.100 21.389 1.00 58.16 222 ALA A O 1
ATOM 1810 N N . ALA A 1 223 ? -3.993 -4.034 21.868 1.00 52.16 223 ALA A N 1
ATOM 1811 C CA . ALA A 1 223 ? -2.825 -4.620 22.526 1.00 52.16 223 ALA A CA 1
ATOM 1812 C C . ALA A 1 223 ? -1.956 -5.382 21.510 1.00 52.16 223 ALA A C 1
ATOM 1814 O O . ALA A 1 223 ? -2.416 -6.380 20.963 1.00 52.16 223 ALA A O 1
ATOM 1815 N N . HIS A 1 224 ? -0.694 -4.982 21.289 1.00 53.81 224 HIS A N 1
ATOM 1816 C CA . HIS A 1 224 ? 0.198 -5.749 20.416 1.00 53.81 224 HIS A CA 1
ATOM 1817 C C . HIS A 1 224 ? 0.813 -6.938 21.157 1.00 53.81 224 HIS A C 1
ATOM 1819 O O . HIS A 1 224 ? 1.664 -6.763 22.024 1.00 53.81 224 HIS A O 1
ATOM 1825 N N . ARG A 1 225 ? 0.437 -8.166 20.777 1.00 48.50 225 ARG A N 1
ATOM 1826 C CA . ARG A 1 225 ? 1.033 -9.396 21.341 1.00 48.50 225 ARG A CA 1
ATOM 1827 C C . ARG A 1 225 ? 2.201 -10.007 20.556 1.00 48.50 225 ARG A C 1
ATOM 1829 O O . ARG A 1 225 ? 2.952 -10.781 21.137 1.00 48.50 225 ARG A O 1
ATOM 1836 N N . HIS A 1 226 ? 2.388 -9.662 19.280 1.00 46.50 226 HIS A N 1
ATOM 1837 C CA . HIS A 1 226 ? 3.370 -10.332 18.418 1.00 46.50 226 HIS A CA 1
ATOM 1838 C C . HIS A 1 226 ? 4.330 -9.377 17.699 1.00 46.50 226 HIS A C 1
ATOM 1840 O O . HIS A 1 226 ? 3.918 -8.331 17.192 1.00 46.50 226 HIS A O 1
ATOM 1846 N N . GLU A 1 227 ? 5.605 -9.771 17.655 1.00 46.47 227 GLU A N 1
ATOM 1847 C CA . GLU A 1 227 ? 6.609 -9.228 16.740 1.00 46.47 227 GLU A CA 1
ATOM 1848 C C . GLU A 1 227 ? 6.506 -9.956 15.404 1.00 46.47 227 GLU A C 1
ATOM 1850 O O . GLU A 1 227 ? 6.395 -11.183 15.375 1.00 46.47 227 GLU A O 1
ATOM 1855 N N . THR A 1 228 ? 6.532 -9.196 14.310 1.00 45.59 228 THR A N 1
ATOM 1856 C CA . THR A 1 228 ? 6.549 -9.757 12.958 1.00 45.59 228 THR A CA 1
ATOM 1857 C C . THR A 1 228 ? 7.734 -9.171 12.218 1.00 45.59 228 THR A C 1
ATOM 1859 O O . THR A 1 228 ? 7.949 -7.961 12.271 1.00 45.59 228 THR A O 1
ATOM 1862 N N . SER A 1 229 ? 8.509 -10.035 11.571 1.00 40.50 229 SER A N 1
ATOM 1863 C CA . SER A 1 229 ? 9.731 -9.668 10.865 1.00 40.50 229 SER A CA 1
ATOM 1864 C C . SER A 1 229 ? 9.593 -10.128 9.423 1.00 40.50 229 SER A C 1
ATOM 1866 O O . SER A 1 229 ? 9.389 -11.315 9.181 1.00 40.50 229 SER A O 1
ATOM 1868 N N . PHE A 1 230 ? 9.725 -9.200 8.482 1.00 35.34 230 PHE A N 1
ATOM 1869 C CA . PHE A 1 230 ? 9.946 -9.514 7.075 1.00 35.34 230 PHE A CA 1
ATOM 1870 C C . PHE A 1 230 ? 11.455 -9.418 6.829 1.00 35.34 230 PHE A C 1
ATOM 1872 O O . PHE A 1 230 ? 12.087 -8.462 7.276 1.00 35.34 230 PHE A O 1
ATOM 1879 N N . VAL A 1 231 ? 12.040 -10.419 6.174 1.00 43.31 231 VAL A N 1
ATOM 1880 C CA . VAL A 1 231 ? 13.431 -10.358 5.701 1.00 43.31 231 VAL A CA 1
ATOM 1881 C C . VAL A 1 231 ? 13.350 -10.104 4.201 1.00 43.31 231 VAL A C 1
ATOM 1883 O O . VAL A 1 231 ? 12.886 -10.970 3.457 1.00 43.31 231 VAL A O 1
ATOM 1886 N N . LEU A 1 232 ? 13.686 -8.883 3.791 1.00 41.59 232 LEU A N 1
ATOM 1887 C CA . LEU A 1 232 ? 13.677 -8.440 2.395 1.00 41.59 232 LEU A CA 1
ATOM 1888 C C . LEU A 1 232 ? 15.023 -8.692 1.724 1.00 41.59 232 LEU A C 1
ATOM 1890 O O . LEU A 1 232 ? 16.055 -8.409 2.374 1.00 41.59 232 LEU A O 1
#

Sequence (232 aa):
MYDPLGLIRDKRLMLKLCRRGESHTYKAVGHTFTTDSSSTRITRYSLQDQNGENEIELEVVKDSANNFHICTYELIEMRDFSSTLLSILGTETIGFIPQNRTALTNRLYHRLLAEDERLETCKYLCDAADLNDLPENLGYTRDGNGHWYMMMTRSGGREKRFHRRPPKLCWEYEDQKGGRLLIELNAASKKAESFFEIYLGRSIVREELQIVGMPGKRYIQAAHRHETSFVL

Radius of gyration: 20.59 Å; chains: 1; bounding box: 54×39×62 Å